Protein AF-A0A173SIG3-F1 (afdb_monomer_lite)

Sequence (232 aa):
MDQATNMETQLAELILQEPALAQSGSNVLRRHIKENPKKASLARHRLWLDSIPHEYPMPYTPYRIGVYIRYFNQTRHENYLEKHIYQYMDDIALCPQWTLVDFYVDRGMTAPHMEYSKEWCRLLEDCFTGKVNLIVTQKVSNVSSDWKEMSFMARMLAAQEHPVGIYFISEDIFTLASYYQPDLRDMGLLPEGWQTLPVDELDEPMLSTLPKPAMQEQAEQLSLVEETDAME

pLDDT: mean 73.32, std 18.88, range [37.19, 96.81]

Organism: NCBI:txid853

Secondary structure (DSSP, 8-state):
----SSSSSSSSS-S------------GGGTT----HHHHHHHHHHHHHHTS------TTS-EEEEEEEEE--SS--TTHHHHHHHHHHHHHHT-TTEEEEEEEEEE-SS---GGG-HHHHHHHHHHHTTS-SEEEES-GGGT-S-HHHHHHHHHHHHTSSS--EEEETTTTEETT-TTTHHHHT-GGGSPTT--PPPPPTTSHHHHTTSPPPHHHHHHHHHHHHHHHHT--

Radius o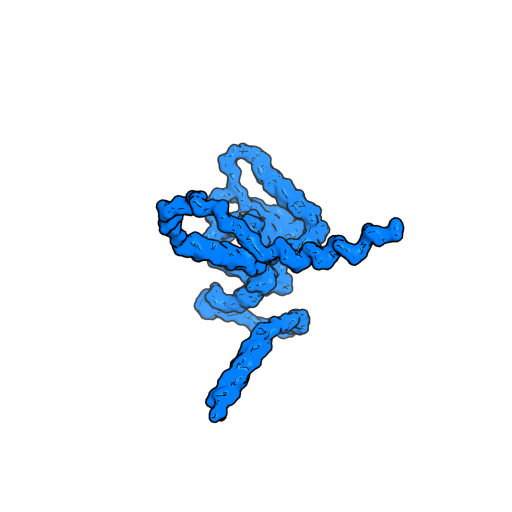f gyration: 29.56 Å; chains: 1; bounding box: 63×86×74 Å

InterPro domains:
  IPR036162 Resolvase-like, N-terminal catalytic domain superfamily [G3DSA:3.40.50.1390] (61-184)

Foldseek 3Di:
DDPDPPPPVVVPPPPDDDDDDDPDDPPPVVPPPVVPVVVVVVVVVVVVVVPDDQDDDDLADAFAEEEEEEDEDPPPDPCPVVVVVVVVVVVNVVRVNYHYPDYQYHYDDDFDDQVVRPSSVVVVVCLLVVNGQEYEYQAPSSRHPDVLSVLVVLLVQCPDPRRHWYAHNNVSDISNPPVNVVVSPDCVSPPPPDDDDPDPPVCPVVVVPDPDPPVVVVVVVVVVVVVVVVPD

Structure (mmCIF, N/CA/C/O backbone):
data_AF-A0A173SIG3-F1
#
_entry.id   AF-A0A173SIG3-F1
#
loop_
_atom_site.group_PDB
_atom_site.id
_atom_site.type_symbol
_atom_site.label_atom_id
_atom_site.label_alt_id
_atom_site.label_comp_id
_atom_site.label_asym_id
_atom_site.label_entity_id
_atom_site.label_seq_id
_atom_site.pdbx_PDB_ins_code
_atom_site.Cartn_x
_atom_site.Cartn_y
_atom_site.Cartn_z
_atom_site.occupancy
_atom_site.B_iso_or_equiv
_atom_site.auth_seq_id
_atom_site.auth_comp_id
_atom_site.auth_asym_id
_atom_site.auth_atom_id
_atom_site.pdbx_PDB_model_num
ATOM 1 N N . MET A 1 1 ? 0.982 -59.710 54.163 1.00 38.28 1 MET A N 1
ATOM 2 C CA . MET A 1 1 ? -0.316 -59.084 53.873 1.00 38.28 1 MET A CA 1
ATOM 3 C C . MET A 1 1 ? -0.685 -58.271 55.102 1.00 38.28 1 MET A C 1
ATOM 5 O O . MET A 1 1 ? -0.987 -58.875 56.115 1.00 38.28 1 MET A O 1
ATOM 9 N N . ASP A 1 2 ? -0.516 -56.962 55.196 1.00 42.72 2 ASP A N 1
ATOM 10 C CA . ASP A 1 2 ? -0.097 -55.953 54.236 1.00 42.72 2 ASP A CA 1
ATOM 11 C C . ASP A 1 2 ? 0.621 -54.853 55.022 1.00 42.72 2 ASP A C 1
ATOM 13 O O . ASP A 1 2 ? 0.071 -54.259 55.948 1.00 42.72 2 ASP A O 1
ATOM 17 N N . GLN A 1 3 ? 1.885 -54.625 54.666 1.00 48.62 3 GLN A N 1
ATOM 18 C CA . GLN A 1 3 ? 2.595 -53.381 54.927 1.00 48.62 3 GLN A CA 1
ATOM 19 C C . GLN A 1 3 ? 2.187 -52.431 53.800 1.00 48.62 3 GLN A C 1
ATOM 21 O O . GLN A 1 3 ? 2.762 -52.505 52.719 1.00 48.62 3 GLN A O 1
ATOM 26 N N . ALA A 1 4 ? 1.161 -51.605 53.998 1.00 52.34 4 ALA A N 1
ATOM 27 C CA . ALA A 1 4 ? 0.771 -50.636 52.967 1.00 52.34 4 ALA A CA 1
ATOM 28 C C . ALA A 1 4 ? 0.046 -49.387 53.492 1.00 52.34 4 ALA A C 1
ATOM 30 O O . ALA A 1 4 ? -0.545 -48.662 52.705 1.00 52.34 4 ALA A O 1
ATOM 31 N N . THR A 1 5 ? 0.066 -49.106 54.798 1.00 52.88 5 THR A N 1
ATOM 32 C CA . THR A 1 5 ? -0.715 -47.980 55.354 1.00 52.88 5 THR A CA 1
ATOM 33 C C . THR A 1 5 ? 0.041 -47.124 56.363 1.00 52.88 5 THR A C 1
ATOM 35 O O . THR A 1 5 ? -0.567 -46.454 57.188 1.00 52.88 5 THR A O 1
ATOM 38 N N . ASN A 1 6 ? 1.375 -47.095 56.294 1.00 51.28 6 ASN A N 1
ATOM 39 C CA . ASN A 1 6 ? 2.164 -46.181 57.129 1.00 51.28 6 ASN A CA 1
ATOM 40 C C . ASN A 1 6 ? 3.360 -45.555 56.387 1.00 51.28 6 ASN A C 1
ATOM 42 O O . ASN A 1 6 ? 4.415 -45.331 56.970 1.00 51.28 6 ASN A O 1
ATOM 46 N N . MET A 1 7 ? 3.191 -45.314 55.081 1.00 45.31 7 MET A N 1
ATOM 47 C CA . MET A 1 7 ? 4.203 -44.746 54.172 1.00 45.31 7 MET A CA 1
ATOM 48 C C . MET A 1 7 ? 3.746 -43.440 53.492 1.00 45.31 7 MET A C 1
ATOM 50 O O . MET A 1 7 ? 4.441 -42.947 52.613 1.00 45.31 7 MET A O 1
ATOM 54 N N . GLU A 1 8 ? 2.608 -42.859 53.890 1.00 48.16 8 GLU A N 1
ATOM 55 C CA . GLU A 1 8 ? 2.111 -41.591 53.311 1.00 48.16 8 GLU A CA 1
ATOM 56 C C . GLU A 1 8 ? 1.953 -40.454 54.331 1.00 48.16 8 GLU A C 1
ATOM 58 O O . GLU A 1 8 ? 1.836 -39.298 53.942 1.00 48.16 8 GLU A O 1
ATOM 63 N N . THR A 1 9 ? 2.080 -40.727 55.633 1.00 47.38 9 THR A N 1
ATOM 64 C CA . THR A 1 9 ? 1.979 -39.690 56.682 1.00 47.38 9 THR A CA 1
ATOM 65 C C . THR A 1 9 ? 3.336 -39.230 57.228 1.00 47.38 9 THR A C 1
ATOM 67 O O . THR A 1 9 ? 3.385 -38.405 58.130 1.00 47.38 9 THR A O 1
ATOM 70 N N . GLN A 1 10 ? 4.452 -39.723 56.679 1.00 43.31 10 GLN A N 1
ATOM 71 C CA . GLN A 1 10 ? 5.813 -39.268 57.028 1.00 43.31 10 GLN A CA 1
ATOM 72 C C . GLN A 1 10 ? 6.474 -38.418 55.928 1.00 43.31 10 GLN A C 1
ATOM 74 O O . GLN A 1 10 ? 7.597 -37.952 56.094 1.00 43.31 10 GLN A O 1
ATOM 79 N N . LEU A 1 11 ? 5.767 -38.168 54.821 1.00 45.00 11 LEU A N 1
ATOM 80 C CA . LEU A 1 11 ? 6.242 -37.358 53.690 1.00 45.00 11 LEU A CA 1
ATOM 81 C C . LEU A 1 11 ? 5.763 -35.894 53.732 1.00 45.00 11 LEU A C 1
ATOM 83 O O . LEU A 1 11 ? 6.093 -35.121 52.838 1.00 45.00 11 LEU A O 1
ATOM 87 N N . ALA A 1 12 ? 5.031 -35.497 54.778 1.00 47.62 12 ALA A N 1
ATOM 88 C CA . ALA A 1 12 ? 4.467 -34.152 54.915 1.00 47.62 12 ALA A CA 1
ATOM 89 C C . ALA A 1 12 ? 5.173 -33.248 55.950 1.00 47.62 12 ALA A C 1
ATOM 91 O O . ALA A 1 12 ? 4.788 -32.092 56.085 1.00 47.62 12 ALA A O 1
ATOM 92 N N . GLU A 1 13 ? 6.219 -33.712 56.649 1.00 45.53 13 GLU A N 1
ATOM 93 C CA . GLU A 1 13 ? 6.819 -32.953 57.771 1.00 45.53 13 GLU A CA 1
ATOM 94 C C . GLU A 1 13 ? 8.346 -32.735 57.699 1.00 45.53 13 GLU A C 1
ATOM 96 O O . GLU A 1 13 ? 8.963 -32.342 58.684 1.00 45.53 13 GLU A O 1
ATOM 101 N N . LEU A 1 14 ? 8.985 -32.920 56.535 1.00 42.78 14 LEU A N 1
ATOM 102 C CA . LEU A 1 14 ? 10.458 -32.864 56.406 1.00 42.78 14 LEU A CA 1
ATOM 103 C C . LEU A 1 14 ? 11.016 -31.900 55.335 1.00 42.78 14 LEU A C 1
ATOM 105 O O . LEU A 1 14 ? 12.122 -32.107 54.845 1.00 42.78 14 LEU A O 1
ATOM 109 N N . ILE A 1 15 ? 10.313 -30.811 54.990 1.00 41.38 15 ILE A N 1
ATOM 110 C CA . ILE A 1 15 ? 10.845 -29.766 54.071 1.00 41.38 15 ILE A CA 1
ATOM 111 C C . ILE A 1 15 ? 11.023 -28.396 54.759 1.00 41.38 15 ILE A C 1
ATOM 113 O O . ILE A 1 15 ? 11.070 -27.348 54.126 1.00 41.38 15 ILE A O 1
ATOM 117 N N . LEU A 1 16 ? 11.217 -28.370 56.077 1.00 48.53 16 LEU A N 1
ATOM 118 C CA . LEU A 1 16 ? 11.664 -27.160 56.775 1.00 48.53 16 LEU A CA 1
ATOM 119 C C . LEU A 1 16 ? 12.876 -27.455 57.656 1.00 48.53 16 LEU A C 1
ATOM 121 O O . LEU A 1 16 ? 12.727 -27.656 58.854 1.00 48.53 16 LEU A O 1
ATOM 125 N N . GLN A 1 17 ? 14.072 -27.450 57.055 1.00 38.72 17 GLN A N 1
ATOM 126 C CA . GLN A 1 17 ? 15.309 -26.984 57.699 1.00 38.72 17 GLN A CA 1
ATOM 127 C C . GLN A 1 17 ? 16.467 -26.869 56.690 1.00 38.72 17 GLN A C 1
ATOM 129 O O . GLN A 1 17 ? 16.823 -27.824 56.005 1.00 38.72 17 GLN A O 1
ATOM 134 N N . GLU A 1 18 ? 17.032 -25.662 56.601 1.00 39.12 18 GLU A N 1
ATOM 135 C CA . GLU A 1 18 ? 18.225 -25.306 55.822 1.00 39.12 18 GLU A CA 1
ATOM 136 C C . GLU A 1 18 ? 19.456 -26.153 56.189 1.00 39.12 18 GLU A C 1
ATOM 138 O O . GLU A 1 18 ? 19.693 -26.402 57.374 1.00 39.12 18 GLU A O 1
ATOM 143 N N . PRO A 1 19 ? 20.366 -26.422 55.234 1.00 37.97 19 PRO A N 1
ATOM 144 C CA . PRO A 1 19 ? 21.775 -26.558 55.536 1.00 37.97 19 PRO A CA 1
ATOM 145 C C . PRO A 1 19 ? 22.496 -25.245 55.208 1.00 37.97 19 PRO A C 1
ATOM 147 O O . PRO A 1 19 ? 22.748 -24.896 54.053 1.00 37.97 19 PRO A O 1
ATOM 150 N N . ALA A 1 20 ? 22.871 -24.522 56.260 1.00 45.56 20 ALA A N 1
ATOM 151 C CA . ALA A 1 20 ? 23.892 -23.494 56.195 1.00 45.56 20 ALA A CA 1
ATOM 152 C C . ALA A 1 20 ? 25.242 -24.143 55.855 1.00 45.56 20 ALA A C 1
ATOM 154 O O . ALA A 1 20 ? 25.813 -24.814 56.707 1.00 45.56 20 ALA A O 1
ATOM 155 N N . LEU A 1 21 ? 25.747 -23.944 54.631 1.00 39.59 21 LEU A N 1
ATOM 156 C CA . LEU A 1 21 ? 27.177 -23.992 54.279 1.00 39.59 21 LEU A CA 1
ATOM 157 C C . LEU A 1 21 ? 27.380 -23.666 52.791 1.00 39.59 21 LEU A C 1
ATOM 159 O O . LEU A 1 21 ? 27.362 -24.552 51.946 1.00 39.59 21 LEU A O 1
ATOM 163 N N . ALA A 1 22 ? 27.591 -22.381 52.490 1.00 37.19 22 ALA A N 1
ATOM 164 C CA . ALA A 1 22 ? 28.628 -21.897 51.567 1.00 37.19 22 ALA A CA 1
ATOM 165 C C . ALA A 1 22 ? 28.460 -20.387 51.331 1.00 37.19 22 ALA A C 1
ATOM 167 O O . ALA A 1 22 ? 27.966 -19.934 50.300 1.00 37.19 22 ALA A O 1
ATOM 168 N N . GLN A 1 23 ? 28.948 -19.576 52.273 1.00 51.03 23 GLN A N 1
ATOM 169 C CA . GLN A 1 23 ? 29.489 -18.279 51.882 1.00 51.03 23 GLN A CA 1
ATOM 170 C C . GLN A 1 23 ? 30.758 -18.544 51.070 1.00 51.03 23 GLN A C 1
ATOM 172 O O . GLN A 1 23 ? 31.811 -18.809 51.639 1.00 51.03 23 GLN A O 1
ATOM 177 N N . SER A 1 24 ? 30.671 -18.487 49.744 1.00 43.94 24 SER A N 1
ATOM 178 C CA . SER A 1 24 ? 31.837 -18.186 48.916 1.00 43.94 24 SER A CA 1
ATOM 179 C C . SER A 1 24 ? 31.398 -17.731 47.529 1.00 43.94 24 SER A C 1
ATOM 181 O O . SER A 1 24 ? 30.852 -18.506 46.751 1.00 43.94 24 SER A O 1
ATOM 183 N N . GLY A 1 25 ? 31.647 -16.456 47.218 1.00 45.94 25 GLY A N 1
ATOM 184 C CA . GLY A 1 25 ? 31.785 -16.029 45.826 1.00 45.94 25 GLY A CA 1
ATOM 185 C C . GLY A 1 25 ? 30.787 -15.015 45.269 1.00 45.94 25 GLY A C 1
ATOM 186 O O . GLY A 1 25 ? 30.816 -14.783 44.061 1.00 45.94 25 GLY A O 1
ATOM 187 N N . SER A 1 26 ? 29.963 -14.329 46.076 1.00 50.41 26 SER A N 1
ATOM 188 C CA . SER A 1 26 ? 29.374 -13.073 45.583 1.00 50.41 26 SER A CA 1
ATOM 189 C C . SER A 1 26 ? 30.508 -12.044 45.497 1.00 50.41 26 SER A C 1
ATOM 191 O O . SER A 1 26 ? 30.894 -11.431 46.493 1.00 50.41 26 SER A O 1
ATOM 193 N N . ASN A 1 27 ? 31.111 -11.920 44.315 1.00 45.56 27 ASN A N 1
ATOM 194 C CA . ASN A 1 27 ? 32.141 -10.930 44.028 1.00 45.56 27 ASN A CA 1
ATOM 195 C C . ASN A 1 27 ? 31.595 -9.533 44.360 1.00 45.56 27 ASN A C 1
ATOM 197 O O . ASN A 1 27 ? 30.753 -8.994 43.640 1.00 45.56 27 ASN A O 1
ATOM 201 N N . VAL A 1 28 ? 32.073 -8.937 45.452 1.00 54.75 28 VAL A N 1
ATOM 202 C CA . VAL A 1 28 ? 31.607 -7.633 45.961 1.00 54.75 28 VAL A CA 1
ATOM 203 C C . VAL A 1 28 ? 31.887 -6.499 44.957 1.00 54.75 28 VAL A C 1
ATOM 205 O O . VAL A 1 28 ? 31.206 -5.477 44.955 1.00 54.75 28 VAL A O 1
ATOM 208 N N . LEU A 1 29 ? 32.819 -6.726 44.022 1.00 48.03 29 LEU A N 1
ATOM 209 C CA . LEU A 1 29 ? 33.161 -5.832 42.911 1.00 48.03 29 LEU A CA 1
ATOM 210 C C . LEU A 1 29 ? 32.131 -5.816 41.765 1.00 48.03 29 LEU A C 1
ATOM 212 O O . LEU A 1 29 ? 32.218 -4.963 40.886 1.00 48.03 29 LEU A O 1
ATOM 216 N N . ARG A 1 30 ? 31.125 -6.705 41.756 1.00 49.09 30 ARG A N 1
ATOM 217 C CA . ARG A 1 30 ? 30.062 -6.712 40.728 1.00 49.09 30 ARG A CA 1
ATOM 218 C C . ARG A 1 30 ? 28.932 -5.704 40.987 1.00 49.09 30 ARG A C 1
ATOM 220 O O . ARG A 1 30 ? 27.981 -5.650 40.214 1.00 49.09 30 ARG A O 1
ATOM 227 N N . ARG A 1 31 ? 29.020 -4.889 42.045 1.00 54.62 31 ARG A N 1
ATOM 228 C CA . ARG A 1 31 ? 27.955 -3.960 42.481 1.00 54.62 31 ARG A CA 1
ATOM 229 C C . ARG A 1 31 ? 27.963 -2.580 41.816 1.00 54.62 31 ARG A C 1
ATOM 231 O O . ARG A 1 31 ? 27.434 -1.634 42.378 1.00 54.62 31 ARG A O 1
ATOM 238 N N . HIS A 1 32 ? 28.519 -2.460 40.616 1.00 51.28 32 HIS A N 1
ATOM 239 C CA . HIS A 1 32 ? 28.326 -1.273 39.780 1.00 51.28 32 HIS A CA 1
ATOM 240 C C . HIS A 1 32 ? 28.035 -1.679 38.332 1.00 51.28 32 HIS A C 1
ATOM 242 O O . HIS A 1 32 ? 28.628 -1.159 37.389 1.00 51.28 32 HIS A O 1
ATOM 248 N N . ILE A 1 33 ? 27.077 -2.589 38.124 1.00 56.50 33 ILE A N 1
ATOM 249 C CA . ILE A 1 33 ? 26.289 -2.490 36.893 1.00 56.50 33 ILE A CA 1
ATOM 250 C C . ILE A 1 33 ? 25.490 -1.211 37.091 1.00 56.50 33 ILE A C 1
ATOM 252 O O . ILE A 1 33 ? 24.509 -1.195 37.825 1.00 56.50 33 ILE A O 1
ATOM 256 N N . LYS A 1 34 ? 25.985 -0.110 36.523 1.00 55.03 34 LYS A N 1
ATOM 257 C CA . LYS A 1 34 ? 25.224 1.127 36.384 1.00 55.03 34 LYS A CA 1
ATOM 258 C C . LYS A 1 34 ? 24.021 0.729 35.532 1.00 55.03 34 LYS A C 1
ATOM 260 O O . LYS A 1 34 ? 24.137 0.684 34.308 1.00 55.03 34 LYS A O 1
ATOM 265 N N . GLU A 1 35 ? 22.936 0.279 36.166 1.00 59.16 35 GLU A N 1
ATOM 266 C CA . GLU A 1 35 ? 21.699 -0.043 35.472 1.00 59.16 35 GLU A CA 1
ATOM 267 C C . GLU A 1 35 ? 21.354 1.205 34.692 1.00 59.16 35 GLU A C 1
ATOM 269 O O . GLU A 1 35 ? 21.100 2.266 35.257 1.00 59.16 35 GLU A O 1
ATOM 274 N N . ASN A 1 36 ? 21.508 1.117 33.375 1.00 67.62 36 ASN A N 1
ATOM 275 C CA . ASN A 1 36 ? 21.274 2.262 32.532 1.00 67.62 36 ASN A CA 1
ATOM 276 C C . ASN A 1 36 ? 19.775 2.545 32.678 1.00 67.62 36 ASN A C 1
ATOM 278 O O . ASN A 1 36 ? 18.989 1.690 32.264 1.00 67.62 36 ASN A O 1
ATOM 282 N N . PRO A 1 37 ? 19.342 3.680 33.259 1.00 68.19 37 PRO A N 1
ATOM 283 C CA . PRO A 1 37 ? 17.917 3.958 33.449 1.00 68.19 37 PRO A CA 1
ATOM 284 C C . PRO A 1 37 ? 17.177 3.957 32.102 1.00 68.19 37 PRO A C 1
ATOM 286 O O . PRO A 1 37 ? 15.989 3.645 32.023 1.00 68.19 37 PRO A O 1
ATOM 289 N N . LYS A 1 38 ? 17.918 4.189 31.007 1.00 73.12 38 LYS A N 1
ATOM 290 C CA . LYS A 1 38 ? 17.433 4.024 29.638 1.00 73.12 38 LYS A CA 1
ATOM 291 C C . LYS A 1 38 ? 17.048 2.582 29.305 1.00 73.12 38 LYS A C 1
ATOM 293 O O . LYS A 1 38 ? 16.117 2.401 28.546 1.00 73.12 38 LYS A O 1
ATOM 298 N N . LYS A 1 39 ? 17.690 1.552 29.864 1.00 81.56 39 LYS A N 1
ATOM 299 C CA . LYS A 1 39 ? 17.356 0.139 29.603 1.00 81.56 39 LYS A CA 1
ATOM 300 C C . LYS A 1 39 ? 15.979 -0.230 30.158 1.00 81.56 39 LYS A C 1
ATOM 302 O O . LYS A 1 39 ? 15.223 -0.900 29.466 1.00 81.56 39 LYS A O 1
ATOM 307 N N . ALA A 1 40 ? 15.641 0.244 31.358 1.00 81.00 40 ALA A N 1
ATOM 308 C CA . ALA A 1 40 ? 14.307 0.062 31.930 1.00 81.00 40 ALA A CA 1
ATOM 309 C C . ALA A 1 40 ? 13.245 0.838 31.132 1.00 81.00 40 ALA A C 1
ATOM 311 O O . ALA A 1 40 ? 12.189 0.292 30.828 1.00 81.00 40 ALA A O 1
ATOM 312 N N . SER A 1 41 ? 13.555 2.076 30.726 1.00 80.50 41 SER A N 1
ATOM 313 C CA . SER A 1 41 ? 12.683 2.872 29.850 1.00 80.50 41 SER A CA 1
ATOM 314 C C . SER A 1 41 ? 12.463 2.204 28.484 1.00 80.50 41 SER A C 1
ATOM 316 O O . SER A 1 41 ? 11.329 2.055 28.046 1.00 80.50 41 SER A O 1
ATOM 318 N N . LEU A 1 42 ? 13.523 1.692 27.853 1.00 83.00 42 LEU A N 1
ATOM 319 C CA . LEU A 1 42 ? 13.451 0.957 26.587 1.00 83.00 42 LEU A CA 1
ATOM 320 C C . LEU A 1 42 ? 12.673 -0.358 26.722 1.00 83.00 42 LEU A C 1
ATOM 322 O O . LEU A 1 42 ? 11.941 -0.714 25.808 1.00 83.00 42 LEU A O 1
ATOM 326 N N . ALA A 1 43 ? 12.810 -1.076 27.840 1.00 84.00 43 ALA A N 1
ATOM 327 C CA . ALA A 1 43 ? 12.031 -2.286 28.098 1.00 84.00 43 ALA A CA 1
ATOM 328 C C . ALA A 1 43 ? 10.535 -1.969 28.244 1.00 84.00 43 ALA A C 1
ATOM 330 O O . ALA A 1 43 ? 9.714 -2.642 27.633 1.00 84.00 43 ALA A O 1
ATOM 331 N N . ARG A 1 44 ? 10.187 -0.904 28.981 1.00 82.94 44 ARG A N 1
ATOM 332 C CA . ARG A 1 44 ? 8.803 -0.409 29.074 1.00 82.94 44 ARG A CA 1
ATOM 333 C C . ARG A 1 44 ? 8.264 0.038 27.718 1.00 82.94 44 ARG A C 1
ATOM 335 O O . ARG A 1 44 ? 7.136 -0.291 27.389 1.00 82.94 44 ARG A O 1
ATOM 342 N N . HIS A 1 45 ? 9.073 0.742 26.927 1.00 79.00 45 HIS A N 1
ATOM 343 C CA . HIS A 1 45 ? 8.680 1.193 25.595 1.00 79.00 45 HIS A CA 1
ATOM 344 C C . HIS A 1 45 ? 8.436 0.022 24.637 1.00 79.00 45 HIS A C 1
ATOM 346 O O . HIS A 1 45 ? 7.462 0.048 23.901 1.00 79.00 45 HIS A O 1
ATOM 352 N N . ARG A 1 46 ? 9.263 -1.031 24.685 1.00 78.88 46 ARG A N 1
ATOM 353 C CA . ARG A 1 46 ? 9.031 -2.262 23.910 1.00 78.88 46 ARG A CA 1
ATOM 354 C C . ARG A 1 46 ? 7.739 -2.961 24.314 1.00 78.88 46 ARG A C 1
ATOM 356 O O . ARG A 1 46 ? 6.931 -3.236 23.448 1.00 78.88 46 ARG A O 1
ATOM 363 N N . LEU A 1 47 ? 7.513 -3.152 25.615 1.00 85.00 47 LEU A N 1
ATOM 364 C CA . LEU A 1 47 ? 6.266 -3.743 26.116 1.00 85.00 47 LEU A CA 1
ATOM 365 C C . LEU A 1 47 ? 5.033 -2.927 25.709 1.00 85.00 47 LEU A C 1
ATOM 367 O O . LEU A 1 47 ? 3.984 -3.494 25.436 1.00 85.00 47 LEU A O 1
ATOM 371 N N . TRP A 1 48 ? 5.161 -1.599 25.665 1.00 83.31 48 TRP A N 1
ATOM 372 C CA . TRP A 1 48 ? 4.105 -0.729 25.163 1.00 83.31 48 TRP A CA 1
ATOM 373 C C . TRP A 1 48 ? 3.877 -0.910 23.656 1.00 83.31 48 TRP A C 1
ATOM 375 O O . TRP A 1 48 ? 2.727 -1.062 23.260 1.00 83.31 48 TRP A O 1
ATOM 385 N N . LEU A 1 49 ? 4.933 -0.970 22.833 1.00 75.12 49 LEU A N 1
ATOM 386 C CA . LEU A 1 49 ? 4.813 -1.271 21.398 1.00 75.12 49 LEU A CA 1
ATOM 387 C C . LEU A 1 49 ? 4.142 -2.634 21.163 1.00 75.12 49 LEU A C 1
ATOM 389 O O . LEU A 1 49 ? 3.233 -2.726 20.348 1.00 75.12 49 LEU A O 1
ATOM 393 N N . ASP A 1 50 ? 4.524 -3.655 21.935 1.00 76.31 50 ASP A N 1
ATOM 394 C CA . ASP A 1 50 ? 3.938 -5.000 21.860 1.00 76.31 50 ASP A CA 1
ATOM 395 C C . ASP A 1 50 ? 2.459 -5.026 22.298 1.00 76.31 50 ASP A C 1
ATOM 397 O O . ASP A 1 50 ? 1.714 -5.926 21.919 1.00 76.31 50 ASP A O 1
ATOM 401 N N . SER A 1 51 ? 2.024 -4.054 23.109 1.00 78.94 51 SER A N 1
ATOM 402 C CA . SER A 1 51 ? 0.629 -3.935 23.555 1.00 78.94 51 SER A CA 1
ATOM 403 C C . SER A 1 51 ? -0.289 -3.245 22.544 1.00 78.94 51 SER A C 1
ATOM 405 O O . SER A 1 51 ? -1.507 -3.265 22.727 1.00 78.94 51 SER A O 1
ATOM 407 N N . ILE A 1 52 ? 0.270 -2.629 21.496 1.00 73.88 52 ILE A N 1
ATOM 408 C CA . ILE A 1 52 ? -0.521 -1.991 20.443 1.00 73.88 52 ILE A CA 1
ATOM 409 C C . ILE A 1 52 ? -1.267 -3.097 19.679 1.00 73.88 52 ILE A C 1
ATOM 411 O O . ILE A 1 52 ? -0.644 -4.084 19.280 1.00 73.88 52 ILE A O 1
ATOM 415 N N . PRO A 1 53 ? -2.590 -2.983 19.471 1.00 69.94 53 PRO A N 1
ATOM 416 C CA . PRO A 1 53 ? -3.316 -3.913 18.617 1.00 69.94 53 PRO A CA 1
ATOM 417 C C . PRO A 1 53 ? -2.752 -3.856 17.195 1.00 69.94 53 PRO A C 1
ATOM 419 O O . PRO A 1 53 ? -2.646 -2.778 16.620 1.00 69.94 53 PRO A O 1
ATOM 422 N N . HIS A 1 54 ? -2.388 -5.008 16.639 1.00 72.06 54 HIS A N 1
ATOM 423 C CA . HIS A 1 54 ? -1.989 -5.129 15.240 1.00 72.06 54 HIS A CA 1
ATOM 424 C C . HIS A 1 54 ? -3.125 -5.833 14.509 1.00 72.06 54 HIS A C 1
ATOM 426 O O . HIS A 1 54 ? -3.382 -7.018 14.731 1.00 72.06 54 HIS A O 1
ATOM 432 N N . GLU A 1 55 ? -3.844 -5.085 13.682 1.00 81.75 55 GLU A N 1
ATOM 433 C CA . GLU A 1 55 ? -4.830 -5.656 12.775 1.00 81.75 55 GLU A CA 1
ATOM 434 C C . GLU A 1 55 ? -4.244 -5.713 11.372 1.00 81.75 55 GLU A C 1
ATOM 436 O O . GLU A 1 55 ? -3.595 -4.779 10.907 1.00 81.75 55 GLU A O 1
ATOM 441 N N . TYR A 1 56 ? -4.520 -6.813 10.688 1.00 88.00 56 TYR A N 1
ATOM 442 C CA . TYR A 1 56 ? -4.125 -7.047 9.309 1.00 88.00 56 TYR A CA 1
ATOM 443 C C . TYR A 1 56 ? -5.364 -7.442 8.498 1.00 88.00 56 TYR A C 1
ATOM 445 O O . TYR A 1 56 ? -6.354 -7.920 9.069 1.00 88.00 56 TYR A O 1
ATOM 453 N N . PRO A 1 57 ? -5.351 -7.249 7.167 1.00 88.19 57 PRO A N 1
ATOM 454 C CA . PRO A 1 57 ? -6.445 -7.707 6.322 1.00 88.19 57 PRO A CA 1
ATOM 455 C C . PRO A 1 57 ? -6.613 -9.224 6.475 1.00 88.19 57 PRO A C 1
ATOM 457 O O . PRO A 1 57 ? -5.701 -10.004 6.205 1.00 88.19 57 PRO A O 1
ATOM 460 N N . MET A 1 58 ? -7.790 -9.651 6.933 1.00 87.06 58 MET A N 1
ATOM 461 C CA . MET A 1 58 ? -8.045 -11.061 7.225 1.00 87.06 58 MET A CA 1
ATOM 462 C C . MET A 1 58 ? -8.118 -11.890 5.925 1.00 87.06 58 MET A C 1
ATOM 464 O O . MET A 1 58 ? -8.853 -11.515 5.005 1.00 87.06 58 MET A O 1
ATOM 468 N N . PRO A 1 59 ? -7.452 -13.061 5.844 1.00 87.38 59 PRO A N 1
ATOM 469 C CA . PRO A 1 59 ? -7.485 -13.926 4.654 1.00 87.38 59 PRO A CA 1
ATOM 470 C C . PRO A 1 59 ? -8.881 -14.445 4.277 1.00 87.38 59 PRO A C 1
ATOM 472 O O . PRO A 1 59 ? -9.137 -14.801 3.127 1.00 87.38 59 PRO A O 1
ATOM 475 N N . TYR A 1 60 ? -9.781 -14.511 5.262 1.00 86.00 60 TYR A N 1
ATOM 476 C CA . TYR A 1 60 ? -11.153 -15.006 5.122 1.00 86.00 60 TYR A CA 1
ATOM 477 C C . TYR A 1 60 ? -12.177 -13.902 4.843 1.00 86.00 60 TYR A C 1
ATOM 479 O O . TYR A 1 60 ? -13.369 -14.187 4.829 1.00 86.00 60 TYR A O 1
ATOM 487 N N . THR A 1 61 ? -11.735 -12.655 4.682 1.00 88.19 61 THR A N 1
ATOM 488 C CA . THR A 1 61 ? -12.594 -11.553 4.246 1.00 88.19 61 THR A CA 1
ATOM 489 C C . THR A 1 61 ? -12.398 -11.367 2.740 1.00 88.19 61 THR A C 1
ATOM 491 O O . THR A 1 61 ? -11.253 -11.354 2.276 1.00 88.19 61 THR A O 1
ATOM 494 N N . PRO A 1 62 ? -13.477 -11.224 1.951 1.00 92.44 62 PRO A N 1
ATOM 495 C CA . PRO A 1 62 ? -13.354 -11.064 0.511 1.00 92.44 62 PRO A CA 1
ATOM 496 C C . PRO A 1 62 ? -12.817 -9.671 0.162 1.00 92.44 62 PRO A C 1
ATOM 498 O O . PRO A 1 62 ? -13.502 -8.659 0.326 1.00 92.44 62 PRO A O 1
ATOM 501 N N . TYR A 1 63 ? -11.598 -9.626 -0.375 1.00 94.81 63 TYR A N 1
ATOM 502 C CA . TYR A 1 63 ? -10.961 -8.400 -0.857 1.00 94.81 63 TYR A CA 1
ATOM 503 C C . TYR A 1 63 ? -10.688 -8.471 -2.361 1.00 94.81 63 TYR A C 1
ATOM 505 O O . TYR A 1 63 ? -10.272 -9.501 -2.885 1.00 94.81 63 TYR A O 1
ATOM 513 N N . ARG A 1 64 ? -10.905 -7.355 -3.055 1.00 96.12 64 ARG A N 1
ATOM 514 C CA . ARG A 1 64 ? -10.462 -7.086 -4.424 1.00 96.12 64 ARG A CA 1
ATOM 515 C C . ARG A 1 64 ? -9.188 -6.255 -4.356 1.00 96.12 64 ARG A C 1
ATOM 517 O O . ARG A 1 64 ? -9.221 -5.096 -3.940 1.00 96.12 64 ARG A O 1
ATOM 524 N N . ILE A 1 65 ? -8.073 -6.857 -4.736 1.00 96.00 65 ILE A N 1
ATOM 525 C CA . ILE A 1 65 ? -6.746 -6.360 -4.390 1.00 96.00 65 ILE A CA 1
ATOM 526 C C . ILE A 1 65 ? -6.078 -5.690 -5.576 1.00 96.00 65 ILE A C 1
ATOM 528 O O . ILE A 1 65 ? -5.982 -6.278 -6.652 1.00 96.00 65 ILE A O 1
ATOM 532 N N . GLY A 1 66 ? -5.564 -4.486 -5.351 1.00 96.81 66 GLY A N 1
ATOM 533 C CA . GLY A 1 66 ? -4.585 -3.847 -6.219 1.00 96.81 66 GLY A CA 1
ATOM 534 C C . GLY A 1 66 ? -3.212 -3.893 -5.562 1.00 96.81 66 GLY A C 1
ATOM 535 O O . GLY A 1 66 ? -3.034 -3.371 -4.461 1.00 96.81 66 GLY A O 1
ATOM 536 N N . VAL A 1 67 ? -2.234 -4.516 -6.216 1.00 96.44 67 VAL A N 1
ATOM 537 C CA . VAL A 1 67 ? -0.862 -4.558 -5.692 1.00 96.44 67 VAL A CA 1
ATOM 538 C C . VAL A 1 67 ? -0.060 -3.439 -6.332 1.00 96.44 67 VAL A C 1
ATOM 540 O O . VAL A 1 67 ? 0.122 -3.428 -7.548 1.00 96.44 67 VAL A O 1
ATOM 543 N N . TYR A 1 68 ? 0.449 -2.514 -5.524 1.00 95.06 68 TYR A N 1
ATOM 544 C CA . TYR A 1 68 ? 1.306 -1.437 -6.001 1.00 95.06 68 TYR A CA 1
ATOM 545 C C . TYR A 1 68 ? 2.779 -1.758 -5.756 1.00 95.06 68 TYR A C 1
ATOM 547 O O . TYR A 1 68 ? 3.226 -1.949 -4.622 1.00 95.06 68 TYR A O 1
ATOM 555 N N . ILE A 1 69 ? 3.551 -1.780 -6.840 1.00 92.06 69 ILE A N 1
ATOM 556 C CA . ILE A 1 69 ? 4.981 -2.062 -6.823 1.00 92.06 69 ILE A CA 1
ATOM 557 C C . ILE A 1 69 ? 5.711 -0.860 -7.403 1.00 92.06 69 ILE A C 1
ATOM 559 O O . ILE A 1 69 ? 5.680 -0.611 -8.605 1.00 92.06 69 ILE A O 1
ATOM 563 N N . ARG A 1 70 ? 6.469 -0.159 -6.562 1.00 88.00 70 ARG A N 1
ATOM 564 C CA . ARG A 1 70 ? 7.507 0.746 -7.050 1.00 88.00 70 ARG A CA 1
ATOM 565 C C . ARG A 1 70 ? 8.842 0.039 -6.995 1.00 88.00 70 ARG A C 1
ATOM 567 O O . ARG A 1 70 ? 9.252 -0.425 -5.932 1.00 88.00 70 ARG A O 1
ATOM 574 N N . TYR A 1 71 ? 9.537 -0.028 -8.123 1.00 84.06 71 TYR A N 1
ATOM 575 C CA . TYR A 1 71 ? 10.828 -0.697 -8.164 1.00 84.06 71 TYR A CA 1
ATOM 576 C C . TYR A 1 71 ? 11.914 0.146 -8.813 1.00 84.06 71 TYR A C 1
ATOM 578 O O . TY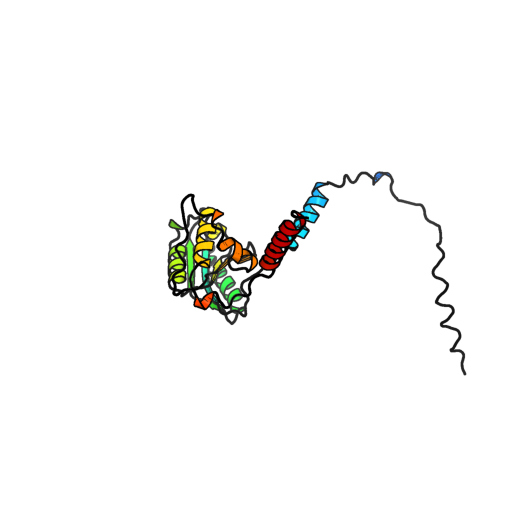R A 1 71 ? 11.701 0.927 -9.745 1.00 84.06 71 TYR A O 1
ATOM 586 N N . PHE A 1 72 ? 13.129 -0.079 -8.322 1.00 79.94 72 PHE A N 1
ATOM 587 C CA . PHE A 1 72 ? 14.335 0.398 -8.956 1.00 79.94 72 PHE A CA 1
ATOM 588 C C . PHE A 1 72 ? 15.361 -0.724 -9.037 1.00 79.94 72 PHE A C 1
ATOM 590 O O . PHE A 1 72 ? 15.823 -1.248 -8.025 1.00 79.94 72 PHE A O 1
ATOM 597 N N . ASN A 1 73 ? 15.727 -1.094 -10.260 1.00 75.31 73 ASN A N 1
ATOM 598 C CA . ASN A 1 73 ? 16.688 -2.159 -10.494 1.00 75.31 73 ASN A CA 1
ATOM 599 C C . ASN A 1 73 ? 18.126 -1.636 -10.317 1.00 75.31 73 ASN A C 1
ATOM 601 O O . ASN A 1 73 ? 18.766 -1.224 -11.283 1.00 75.31 73 ASN A O 1
ATOM 605 N N . GLN A 1 74 ? 18.630 -1.648 -9.078 1.00 66.94 74 GLN A N 1
ATOM 606 C CA . GLN A 1 74 ? 20.016 -1.262 -8.765 1.00 66.94 74 GLN A CA 1
ATOM 607 C C . GLN A 1 74 ? 21.045 -2.258 -9.320 1.00 66.94 74 GLN A C 1
ATOM 609 O O . GLN A 1 74 ? 22.151 -1.872 -9.691 1.00 66.94 74 GLN A O 1
ATOM 614 N N . THR A 1 75 ? 20.690 -3.541 -9.370 1.00 64.81 75 THR A N 1
ATOM 615 C CA . THR A 1 75 ? 21.616 -4.661 -9.597 1.00 64.81 75 THR A CA 1
ATOM 616 C C . THR A 1 75 ? 21.701 -5.114 -11.057 1.00 64.81 75 THR A C 1
ATOM 618 O O . THR A 1 75 ? 22.507 -5.984 -11.374 1.00 64.81 75 THR A O 1
ATOM 621 N N . ARG A 1 76 ? 20.906 -4.517 -11.960 1.00 66.00 76 ARG A N 1
ATOM 622 C CA . ARG A 1 76 ? 20.775 -4.885 -13.387 1.00 66.00 76 ARG A CA 1
ATOM 623 C C . ARG A 1 76 ? 20.400 -6.354 -13.631 1.00 66.00 76 ARG A C 1
ATOM 625 O O . ARG A 1 76 ? 20.593 -6.853 -14.734 1.00 66.00 76 ARG A O 1
ATOM 632 N N . HIS A 1 77 ? 19.847 -7.050 -12.640 1.00 72.38 77 HIS A N 1
ATOM 633 C CA . HIS A 1 77 ? 19.321 -8.398 -12.852 1.00 72.38 77 HIS A CA 1
ATOM 634 C C . HIS A 1 77 ? 18.042 -8.327 -13.689 1.00 72.38 77 HIS A C 1
ATOM 636 O O . HIS A 1 77 ? 17.140 -7.557 -13.356 1.00 72.38 77 HIS A O 1
ATOM 642 N N . GLU A 1 78 ? 17.956 -9.121 -14.755 1.00 66.50 78 GLU A N 1
ATOM 643 C CA . GLU A 1 78 ? 16.835 -9.080 -15.707 1.00 66.50 78 GLU A CA 1
ATOM 644 C C . GLU A 1 78 ? 15.498 -9.440 -15.033 1.00 66.50 78 GLU A C 1
ATOM 646 O O . GLU A 1 78 ? 14.507 -8.739 -15.218 1.00 66.50 78 GLU A O 1
ATOM 651 N N . ASN A 1 79 ? 15.505 -10.412 -14.116 1.00 79.50 79 ASN A N 1
ATOM 652 C CA . ASN A 1 79 ? 14.279 -10.986 -13.540 1.00 79.50 79 ASN A CA 1
ATOM 653 C C . ASN A 1 79 ? 13.869 -10.359 -12.192 1.00 79.50 79 ASN A C 1
ATOM 655 O O . ASN A 1 79 ? 13.125 -10.961 -11.418 1.00 79.50 79 ASN A O 1
ATOM 659 N N . TYR A 1 80 ? 14.383 -9.170 -11.852 1.00 80.69 80 TYR A N 1
ATOM 660 C CA . TYR A 1 80 ? 14.122 -8.555 -10.542 1.00 80.69 80 TYR A CA 1
ATOM 661 C C . TYR A 1 80 ? 12.629 -8.283 -10.311 1.00 80.69 80 TYR A C 1
ATOM 663 O O . TYR A 1 80 ? 12.104 -8.621 -9.255 1.00 80.69 80 TYR A O 1
ATOM 671 N N . LEU A 1 81 ? 11.946 -7.694 -11.298 1.00 83.69 81 LEU A N 1
ATOM 672 C CA . LEU A 1 81 ? 10.518 -7.385 -11.196 1.00 83.69 81 LEU A CA 1
ATOM 673 C C . LEU A 1 81 ? 9.669 -8.661 -11.149 1.00 83.69 81 LEU A C 1
ATOM 675 O O . LEU A 1 81 ? 8.783 -8.768 -10.310 1.00 83.69 81 LEU A O 1
ATOM 679 N N . GLU A 1 82 ? 9.972 -9.631 -12.011 1.00 87.38 82 GLU A N 1
ATOM 680 C CA . GLU A 1 82 ? 9.258 -10.911 -12.060 1.00 87.38 82 GLU A CA 1
ATOM 681 C C . GLU A 1 82 ? 9.304 -11.617 -10.709 1.00 87.38 82 GLU A C 1
ATOM 683 O O . GLU A 1 82 ? 8.281 -12.086 -10.227 1.00 87.38 82 GLU A O 1
ATOM 688 N N . LYS A 1 83 ? 10.465 -11.617 -10.044 1.00 87.31 83 LYS A N 1
ATOM 689 C CA . LYS A 1 83 ? 10.604 -12.203 -8.709 1.00 87.31 83 LYS A CA 1
ATOM 690 C C . LYS A 1 83 ? 9.680 -11.548 -7.676 1.00 87.31 83 LYS A C 1
ATOM 692 O O . LYS A 1 83 ? 9.119 -12.258 -6.850 1.00 87.31 83 LYS A O 1
ATOM 697 N N . HIS A 1 84 ? 9.527 -10.222 -7.710 1.00 86.69 84 HIS A N 1
ATOM 698 C CA . HIS A 1 84 ? 8.592 -9.520 -6.820 1.00 86.69 84 HIS A CA 1
ATOM 699 C C . HIS A 1 84 ? 7.147 -9.894 -7.124 1.00 86.69 84 HIS A C 1
ATOM 701 O O . HIS A 1 84 ? 6.395 -10.181 -6.202 1.00 86.69 84 HIS A O 1
ATOM 707 N N . ILE A 1 85 ? 6.774 -9.949 -8.404 1.00 90.12 85 ILE A N 1
ATOM 708 C CA . ILE A 1 85 ? 5.429 -10.365 -8.817 1.00 90.12 85 ILE A CA 1
ATOM 709 C C . ILE A 1 85 ? 5.141 -11.787 -8.325 1.00 90.12 85 ILE A C 1
ATOM 711 O O . ILE A 1 85 ? 4.116 -11.997 -7.688 1.00 90.12 85 ILE A O 1
ATOM 715 N N . TYR A 1 86 ? 6.058 -12.736 -8.540 1.00 91.75 86 TYR A N 1
ATOM 716 C CA . TYR A 1 86 ? 5.896 -14.111 -8.061 1.00 91.75 86 TYR A CA 1
ATOM 717 C C . TYR A 1 86 ? 5.737 -14.186 -6.543 1.00 91.75 86 TYR A C 1
ATOM 719 O O . TYR A 1 86 ? 4.837 -14.873 -6.078 1.00 91.75 86 TYR A O 1
ATOM 727 N N . GLN A 1 87 ? 6.537 -13.433 -5.782 1.00 90.56 87 GLN A N 1
ATOM 728 C CA . GLN A 1 87 ? 6.404 -13.385 -4.325 1.00 90.56 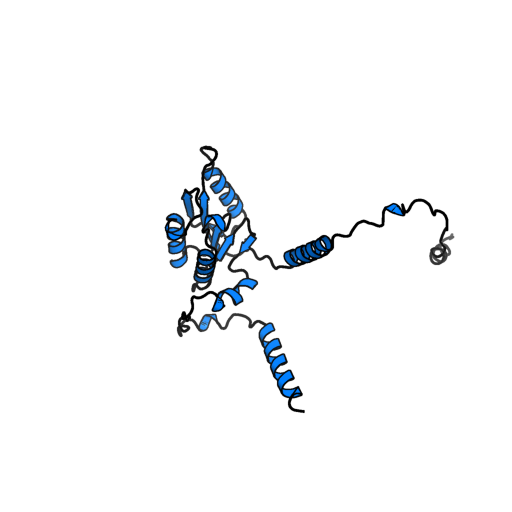87 GLN A CA 1
ATOM 729 C C . GLN A 1 87 ? 4.997 -12.936 -3.903 1.00 90.56 87 GLN A C 1
ATOM 731 O O . GLN A 1 87 ? 4.352 -13.609 -3.108 1.00 90.56 87 GLN A O 1
ATOM 736 N N . TYR A 1 88 ? 4.488 -11.847 -4.488 1.00 91.69 88 TYR A N 1
ATOM 737 C CA . TYR A 1 88 ? 3.128 -11.387 -4.208 1.00 91.69 88 TYR A CA 1
ATOM 738 C C . TYR A 1 88 ? 2.062 -12.398 -4.632 1.00 91.69 88 TYR A C 1
ATOM 740 O O . TYR A 1 88 ? 1.063 -12.553 -3.938 1.00 91.69 88 TYR A O 1
ATOM 748 N N . MET A 1 89 ? 2.245 -13.076 -5.766 1.00 92.06 89 MET A N 1
ATOM 749 C CA . MET A 1 89 ? 1.304 -14.101 -6.219 1.00 92.06 89 MET A CA 1
ATOM 750 C C . MET A 1 89 ? 1.250 -15.285 -5.251 1.00 92.06 89 MET A C 1
ATOM 752 O O . MET A 1 89 ? 0.152 -15.742 -4.940 1.00 92.06 89 MET A O 1
ATOM 756 N N . ASP A 1 90 ? 2.399 -15.741 -4.751 1.00 92.06 90 ASP A N 1
ATOM 757 C CA . ASP A 1 90 ? 2.479 -16.815 -3.760 1.00 92.06 90 ASP A CA 1
ATOM 758 C C . ASP A 1 90 ? 1.789 -16.406 -2.448 1.00 92.06 90 ASP A C 1
ATOM 760 O O . ASP A 1 90 ? 1.003 -17.178 -1.899 1.00 92.06 90 ASP A O 1
ATOM 764 N N . ASP A 1 91 ? 2.005 -15.170 -1.988 1.00 89.62 91 ASP A N 1
ATOM 765 C CA . ASP A 1 91 ? 1.392 -14.648 -0.761 1.00 89.62 91 ASP A CA 1
ATOM 766 C C . ASP A 1 91 ? -0.137 -14.497 -0.902 1.00 89.62 91 ASP A C 1
ATOM 768 O O . ASP A 1 91 ? -0.898 -14.875 -0.008 1.00 89.62 91 ASP A O 1
ATOM 772 N N . ILE A 1 92 ? -0.616 -14.005 -2.050 1.00 90.25 92 ILE A N 1
ATOM 773 C CA . ILE A 1 92 ? -2.053 -13.871 -2.341 1.00 90.25 92 ILE A CA 1
ATOM 774 C C . ILE A 1 92 ? -2.715 -15.245 -2.490 1.00 90.25 92 ILE A C 1
ATOM 776 O O . ILE A 1 92 ? -3.863 -15.413 -2.081 1.00 90.25 92 ILE A O 1
ATOM 780 N N . ALA A 1 93 ? -2.006 -16.249 -3.015 1.00 89.62 93 ALA A N 1
ATOM 781 C CA . ALA A 1 93 ? -2.529 -17.608 -3.151 1.00 89.62 93 ALA A CA 1
ATOM 782 C C . ALA A 1 93 ? -2.865 -18.264 -1.798 1.00 89.62 93 ALA A C 1
ATOM 784 O O . ALA A 1 93 ? -3.701 -19.169 -1.747 1.00 89.62 93 ALA A O 1
ATOM 785 N N . LEU A 1 94 ? -2.269 -17.791 -0.698 1.00 90.06 94 LEU A N 1
ATOM 786 C CA . LEU A 1 94 ? -2.608 -18.225 0.662 1.00 90.06 94 LEU A CA 1
ATOM 787 C C . LEU A 1 94 ? -3.954 -17.663 1.153 1.00 90.06 94 LEU A C 1
ATOM 789 O O . LEU A 1 94 ? -4.491 -18.148 2.150 1.00 90.06 94 LEU A O 1
ATOM 793 N N . CYS A 1 95 ? -4.515 -16.671 0.458 1.00 90.88 95 CYS A N 1
ATOM 794 C CA . CYS A 1 95 ? -5.750 -15.986 0.820 1.00 90.88 95 CYS A CA 1
ATOM 795 C C . CYS A 1 95 ? -6.859 -16.303 -0.204 1.00 90.88 95 CYS A C 1
ATOM 797 O O . CYS A 1 95 ? -7.054 -15.567 -1.169 1.00 90.88 95 CYS A O 1
ATOM 799 N N . PRO A 1 96 ? -7.634 -17.389 -0.022 1.00 87.12 96 PRO A N 1
ATOM 800 C CA . PRO A 1 96 ? -8.524 -17.914 -1.062 1.00 87.12 96 PRO A CA 1
ATOM 801 C C . PRO A 1 96 ? -9.715 -17.006 -1.396 1.00 87.12 96 PRO A C 1
ATOM 803 O O . PRO A 1 96 ? -10.334 -17.175 -2.444 1.00 87.12 96 PRO A O 1
ATOM 806 N N . GLN A 1 97 ? -10.072 -16.069 -0.512 1.00 92.00 97 GLN A N 1
ATOM 807 C CA . GLN A 1 97 ? -11.147 -15.104 -0.764 1.00 92.00 97 GLN A CA 1
ATOM 808 C C . GLN A 1 97 ? -10.657 -13.809 -1.416 1.00 92.00 97 GLN A C 1
ATOM 810 O O . GLN A 1 97 ? -11.460 -12.933 -1.743 1.00 92.00 97 GLN A O 1
ATOM 815 N N . TRP A 1 98 ? -9.347 -13.666 -1.596 1.00 94.44 98 TRP A N 1
ATOM 816 C CA . TRP A 1 98 ? -8.760 -12.488 -2.203 1.00 94.44 98 TRP A CA 1
ATOM 817 C C . TRP A 1 98 ? -8.781 -12.632 -3.723 1.00 94.44 98 TRP A C 1
ATOM 819 O O . TRP A 1 98 ? -8.384 -13.648 -4.286 1.00 94.44 98 TRP A O 1
ATOM 829 N N . THR A 1 99 ? -9.263 -11.598 -4.401 1.00 95.31 99 THR A N 1
ATOM 830 C CA . THR A 1 99 ? -9.309 -11.516 -5.859 1.00 95.31 99 THR A CA 1
ATOM 831 C C . THR A 1 99 ? -8.329 -10.448 -6.308 1.00 95.31 99 THR A C 1
ATOM 833 O O . THR A 1 99 ? -8.560 -9.262 -6.083 1.00 95.31 99 THR A O 1
ATOM 836 N N . LEU A 1 100 ? -7.230 -10.851 -6.940 1.00 95.62 100 LEU A N 1
ATOM 837 C CA . LEU A 1 100 ? -6.293 -9.910 -7.545 1.00 95.62 100 LEU A CA 1
ATOM 838 C C . LEU A 1 100 ? -6.956 -9.220 -8.749 1.00 95.62 100 LEU A C 1
ATOM 840 O O . LEU A 1 100 ? -7.400 -9.892 -9.677 1.00 95.62 100 LEU A O 1
ATOM 844 N N . VAL A 1 101 ? -7.007 -7.888 -8.725 1.00 96.06 101 VAL A N 1
ATOM 845 C CA . VAL A 1 101 ? -7.494 -7.060 -9.835 1.00 96.06 101 VAL A CA 1
ATOM 846 C C . VAL A 1 101 ? -6.370 -6.824 -10.833 1.00 96.06 101 VAL A C 1
ATOM 848 O O . VAL A 1 101 ? -6.512 -7.172 -12.001 1.00 96.06 101 VAL A O 1
ATOM 851 N N . ASP A 1 102 ? -5.260 -6.239 -10.375 1.00 96.00 102 ASP A N 1
ATOM 852 C CA . ASP A 1 102 ? -4.099 -5.955 -11.219 1.00 96.00 102 ASP A CA 1
ATOM 853 C C . ASP A 1 102 ? -2.841 -5.639 -10.387 1.00 96.00 102 ASP A C 1
ATOM 855 O O . ASP A 1 102 ? -2.917 -5.332 -9.189 1.00 96.00 102 ASP A O 1
ATOM 859 N N . PHE A 1 103 ? -1.685 -5.685 -11.051 1.00 95.50 103 PHE A N 1
ATOM 860 C CA . PHE A 1 103 ? -0.414 -5.159 -10.564 1.00 95.50 103 PHE A CA 1
ATOM 861 C C . PHE A 1 103 ? -0.156 -3.766 -11.155 1.00 95.50 103 PHE A C 1
ATOM 863 O O . PHE A 1 103 ? -0.091 -3.582 -12.369 1.00 95.50 103 PHE A O 1
ATOM 870 N N . TYR A 1 104 ? 0.073 -2.787 -10.286 1.00 95.06 104 TYR A N 1
ATOM 871 C CA . TYR A 1 104 ? 0.318 -1.388 -10.633 1.00 95.06 104 TYR A CA 1
ATOM 872 C C . TYR A 1 104 ? 1.797 -1.092 -10.405 1.00 95.06 104 TYR A C 1
ATOM 874 O O . T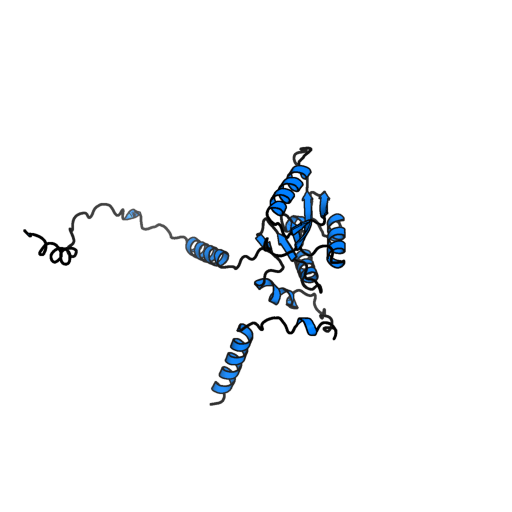YR A 1 104 ? 2.252 -1.023 -9.261 1.00 95.06 104 TYR A O 1
ATOM 882 N N . VAL A 1 105 ? 2.575 -0.989 -11.486 1.00 92.88 105 VAL A N 1
ATOM 883 C CA . VAL A 1 105 ? 4.044 -1.025 -11.406 1.00 92.88 105 VAL A CA 1
ATOM 884 C C . VAL A 1 105 ? 4.699 0.261 -11.907 1.00 92.88 105 VAL A C 1
ATOM 886 O O . VAL A 1 105 ? 4.836 0.473 -13.110 1.00 92.88 105 VAL A O 1
ATOM 889 N N . ASP A 1 106 ? 5.236 1.063 -10.987 1.00 90.62 106 ASP A N 1
ATOM 890 C CA . ASP A 1 106 ? 6.004 2.270 -11.308 1.00 90.62 106 ASP A CA 1
ATOM 891 C C . ASP A 1 106 ? 7.528 2.038 -11.215 1.00 90.62 106 ASP A C 1
ATOM 893 O O . ASP A 1 106 ? 8.050 1.384 -10.304 1.00 90.62 106 ASP A O 1
ATOM 897 N N . ARG A 1 107 ? 8.284 2.623 -12.156 1.00 86.69 107 ARG A N 1
ATOM 898 C CA . ARG A 1 107 ? 9.761 2.625 -12.146 1.00 86.69 107 ARG A CA 1
ATOM 899 C C . ARG A 1 107 ? 10.287 3.929 -11.554 1.00 86.69 107 ARG A C 1
ATOM 901 O O . ARG A 1 107 ? 10.020 4.996 -12.099 1.00 86.69 107 ARG A O 1
ATOM 908 N N . GLY A 1 108 ? 11.123 3.867 -10.515 1.00 79.75 108 GLY A N 1
ATOM 909 C CA . GLY A 1 108 ? 11.766 5.083 -10.004 1.00 79.75 108 GLY A CA 1
ATOM 910 C C . GLY A 1 108 ? 12.695 4.889 -8.808 1.00 79.75 108 GLY A C 1
ATOM 911 O O . GLY A 1 108 ? 12.390 4.123 -7.902 1.00 79.75 108 GLY A O 1
ATOM 912 N N . MET A 1 109 ? 13.819 5.621 -8.807 1.00 70.06 109 MET A N 1
ATOM 913 C CA . MET A 1 109 ? 14.788 5.682 -7.695 1.00 70.06 109 MET A CA 1
ATOM 914 C C . MET A 1 109 ? 14.363 6.615 -6.571 1.00 70.06 109 MET A C 1
ATOM 916 O O . MET A 1 109 ? 14.589 6.328 -5.399 1.00 70.06 109 MET A O 1
ATOM 920 N N . THR A 1 110 ? 13.872 7.789 -6.959 1.00 69.25 110 THR A N 1
ATOM 921 C CA . THR A 1 110 ? 13.700 8.926 -6.063 1.00 69.25 110 THR A CA 1
ATOM 922 C C . THR A 1 110 ? 12.446 8.746 -5.226 1.00 69.25 110 THR A C 1
ATOM 924 O O . THR A 1 110 ? 11.471 8.149 -5.691 1.00 69.25 110 THR A O 1
ATOM 927 N N . ALA A 1 111 ? 12.500 9.304 -4.016 1.00 65.50 111 ALA A N 1
ATOM 928 C CA . ALA A 1 111 ? 11.349 9.610 -3.180 1.00 65.50 111 ALA A CA 1
ATOM 929 C C . ALA A 1 111 ? 10.172 10.092 -4.055 1.00 65.50 111 ALA A C 1
ATOM 931 O O . ALA A 1 111 ? 10.304 11.123 -4.722 1.00 65.50 111 ALA A O 1
ATOM 932 N N . PRO A 1 112 ? 9.088 9.305 -4.161 1.00 71.19 112 PRO A N 1
ATOM 933 C CA . PRO A 1 112 ? 7.972 9.664 -5.015 1.00 71.19 112 PRO A CA 1
ATOM 934 C C . PRO A 1 112 ? 7.156 10.787 -4.390 1.00 71.19 112 PRO A C 1
ATOM 936 O O . PRO A 1 112 ? 6.877 10.760 -3.195 1.00 71.19 112 PRO A O 1
ATOM 939 N N . HIS A 1 113 ? 6.712 11.709 -5.235 1.00 76.75 113 HIS A N 1
ATOM 940 C CA . HIS A 1 113 ? 5.442 12.388 -5.017 1.00 76.75 113 HIS A CA 1
ATOM 941 C C . HIS A 1 113 ? 4.372 11.624 -5.788 1.00 76.75 113 HIS A C 1
ATOM 943 O O . HIS A 1 113 ? 4.637 11.100 -6.882 1.00 76.75 113 HIS A O 1
ATOM 949 N N . MET A 1 114 ? 3.174 11.544 -5.216 1.00 78.75 114 MET A N 1
ATOM 950 C CA . MET A 1 114 ? 2.076 10.789 -5.823 1.00 78.75 114 MET A CA 1
ATOM 951 C C . MET A 1 114 ? 1.725 11.318 -7.219 1.00 78.75 114 MET A C 1
ATOM 953 O O . MET A 1 114 ? 1.434 10.528 -8.111 1.00 78.75 114 MET A O 1
ATOM 957 N N . GLU A 1 115 ? 1.865 12.631 -7.436 1.00 77.38 115 GLU A N 1
ATOM 958 C CA . GLU A 1 115 ? 1.544 13.320 -8.695 1.00 77.38 115 GLU A CA 1
ATOM 959 C C . GLU A 1 115 ? 2.307 12.799 -9.929 1.00 77.38 115 GLU A C 1
ATOM 961 O O . GLU A 1 115 ? 1.797 12.867 -11.046 1.00 77.38 115 GLU A O 1
ATOM 966 N N . TYR A 1 116 ? 3.511 12.241 -9.751 1.00 82.12 116 TYR A N 1
ATOM 967 C CA . TYR A 1 116 ? 4.334 11.743 -10.864 1.00 82.12 116 TYR A CA 1
ATOM 968 C C . TYR A 1 116 ? 4.198 10.235 -11.108 1.00 82.12 116 TYR A C 1
ATOM 970 O O . TYR A 1 116 ? 4.849 9.700 -12.009 1.00 82.12 116 TYR A O 1
ATOM 978 N N . SER A 1 117 ? 3.405 9.533 -10.298 1.00 86.31 117 SER A N 1
ATOM 979 C CA . SER A 1 117 ? 3.315 8.070 -10.304 1.00 86.31 117 SER A CA 1
ATOM 980 C C . SER A 1 117 ? 2.076 7.639 -11.090 1.00 86.31 117 SER A C 1
ATOM 982 O O . SER A 1 117 ? 0.955 7.698 -10.593 1.00 86.31 117 SER A O 1
ATOM 984 N N . LYS A 1 118 ? 2.268 7.266 -12.362 1.00 90.81 118 LYS A N 1
ATOM 985 C CA . LYS A 1 118 ? 1.156 7.013 -13.295 1.00 90.81 118 LYS A CA 1
ATOM 986 C C . LYS A 1 118 ? 0.339 5.794 -12.890 1.00 90.81 118 LYS A C 1
ATOM 988 O O . LYS A 1 118 ? -0.887 5.846 -12.934 1.00 90.81 118 LYS A O 1
ATOM 993 N N . GLU A 1 119 ? 1.014 4.720 -12.487 1.00 94.12 119 GLU A N 1
ATOM 994 C CA . GLU A 1 119 ? 0.331 3.497 -12.071 1.00 94.12 119 GLU A CA 1
ATOM 995 C C . GLU A 1 119 ? -0.337 3.670 -10.707 1.00 94.12 119 GLU A C 1
ATOM 997 O O . GLU A 1 119 ? -1.405 3.108 -10.481 1.00 94.12 119 GLU A O 1
ATOM 1002 N N . TRP A 1 120 ? 0.221 4.513 -9.832 1.00 92.44 120 TRP A N 1
ATOM 1003 C CA . TRP A 1 120 ? -0.477 4.940 -8.618 1.00 92.44 120 TRP A CA 1
ATOM 1004 C C . TRP A 1 120 ? -1.781 5.687 -8.932 1.00 92.44 120 TRP A C 1
ATOM 1006 O O . TRP A 1 120 ? -2.822 5.351 -8.377 1.00 92.44 120 TRP A O 1
ATOM 1016 N N . CYS A 1 121 ? -1.768 6.652 -9.858 1.00 92.19 121 CYS A N 1
ATOM 1017 C CA . CYS A 1 121 ? -2.990 7.354 -10.264 1.00 92.19 121 CYS A CA 1
ATOM 1018 C C . CYS A 1 121 ? -4.036 6.396 -10.857 1.00 92.19 121 CYS A C 1
ATOM 1020 O O . CYS A 1 121 ? -5.203 6.465 -10.479 1.00 92.19 121 CYS A O 1
ATOM 1022 N N . ARG A 1 122 ? -3.614 5.454 -11.714 1.00 95.38 122 ARG A N 1
ATOM 1023 C CA . ARG A 1 122 ? -4.498 4.410 -12.261 1.00 95.38 122 ARG A CA 1
ATOM 1024 C C . ARG A 1 122 ? -5.117 3.547 -11.158 1.00 95.38 122 ARG A C 1
ATOM 1026 O O . ARG A 1 122 ? -6.311 3.270 -11.193 1.00 95.38 122 ARG A O 1
ATOM 1033 N N . LEU A 1 123 ? -4.325 3.165 -10.154 1.00 95.62 123 LEU A N 1
ATOM 1034 C CA . LEU A 1 123 ? -4.816 2.425 -8.993 1.00 95.62 123 LEU A CA 1
ATOM 1035 C C . LEU A 1 123 ? -5.879 3.214 -8.228 1.00 95.62 123 LEU A C 1
ATOM 1037 O O . LEU A 1 123 ? -6.899 2.646 -7.846 1.00 95.62 123 LEU A O 1
ATOM 1041 N N . LEU A 1 124 ? -5.664 4.512 -8.013 1.00 93.81 124 LEU A N 1
ATOM 1042 C CA . LEU A 1 124 ? -6.643 5.361 -7.338 1.00 93.81 124 LEU A CA 1
ATOM 1043 C C . LEU A 1 124 ? -7.954 5.453 -8.125 1.00 93.81 124 LEU A C 1
ATOM 1045 O O . LEU A 1 124 ? -9.019 5.335 -7.528 1.00 93.81 124 LEU A O 1
ATOM 1049 N N . GLU A 1 125 ? -7.901 5.590 -9.450 1.00 94.44 125 GLU A N 1
ATOM 1050 C CA . GLU A 1 125 ? -9.098 5.543 -10.301 1.00 94.44 125 GLU A CA 1
ATOM 1051 C C . GLU A 1 125 ? -9.843 4.204 -10.163 1.00 94.44 125 GLU A C 1
ATOM 1053 O O . GLU A 1 125 ? -11.069 4.169 -10.022 1.00 94.44 125 GLU A O 1
ATOM 1058 N N . ASP A 1 126 ? -9.117 3.086 -10.127 1.00 95.69 126 ASP A N 1
ATOM 1059 C CA . ASP A 1 126 ? -9.707 1.762 -9.914 1.00 95.69 126 ASP A CA 1
ATOM 1060 C C . ASP A 1 126 ? -10.273 1.584 -8.487 1.00 95.69 126 ASP A C 1
ATOM 1062 O O . ASP A 1 126 ? -11.246 0.848 -8.295 1.00 95.69 126 ASP A O 1
ATOM 1066 N N . CYS A 1 127 ? -9.747 2.307 -7.494 1.00 95.25 127 CYS A N 1
ATOM 1067 C CA . CYS A 1 127 ? -10.328 2.392 -6.150 1.00 95.25 127 CYS A CA 1
ATOM 1068 C C . CYS A 1 127 ? -11.627 3.212 -6.147 1.00 95.25 127 CYS A C 1
ATOM 1070 O O . CYS A 1 127 ? -12.644 2.741 -5.646 1.00 95.25 127 CYS A O 1
ATOM 1072 N N . PHE A 1 128 ? -11.632 4.400 -6.761 1.00 91.69 128 PHE A N 1
A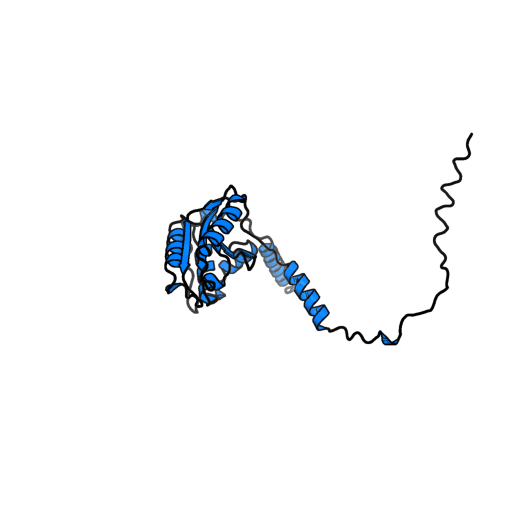TOM 1073 C CA . PHE A 1 128 ? -12.816 5.270 -6.823 1.00 91.69 128 PHE A CA 1
ATOM 1074 C C . PHE A 1 128 ? -13.952 4.693 -7.668 1.00 91.69 128 PHE A C 1
ATOM 1076 O O . PHE A 1 128 ? -15.120 4.956 -7.405 1.00 91.69 128 PHE A O 1
ATOM 1083 N N . THR A 1 129 ? -13.635 3.867 -8.665 1.00 93.81 129 THR A N 1
ATOM 1084 C CA . THR A 1 129 ? -14.648 3.118 -9.429 1.00 93.81 129 THR A CA 1
ATOM 1085 C C . THR A 1 129 ? -15.147 1.867 -8.698 1.00 93.81 129 THR A C 1
ATOM 1087 O O . THR A 1 129 ? -15.987 1.138 -9.227 1.00 93.81 129 THR A O 1
ATOM 1090 N N . GLY A 1 130 ? -14.630 1.588 -7.497 1.00 92.06 130 GLY A N 1
ATOM 1091 C CA . GLY A 1 130 ? -15.013 0.447 -6.672 1.00 92.06 130 GLY A CA 1
ATOM 1092 C C . GLY A 1 130 ? -14.453 -0.894 -7.151 1.00 92.06 130 GLY A C 1
ATOM 1093 O O . GLY A 1 130 ? -14.831 -1.935 -6.610 1.00 92.06 130 GLY A O 1
ATOM 1094 N N . LYS A 1 131 ? -13.548 -0.926 -8.139 1.00 94.94 131 LYS A N 1
ATOM 1095 C CA . LYS A 1 131 ? -12.934 -2.184 -8.599 1.00 94.94 131 LYS A CA 1
ATOM 1096 C C . LYS A 1 131 ? -11.986 -2.752 -7.552 1.00 94.94 131 LYS A C 1
ATOM 1098 O O . LYS A 1 131 ? -12.008 -3.957 -7.320 1.00 94.94 131 LYS A O 1
ATOM 1103 N N . VAL A 1 132 ? -11.211 -1.897 -6.892 1.00 96.50 132 VAL A N 1
ATOM 1104 C CA . VAL A 1 132 ? -10.264 -2.264 -5.829 1.00 96.50 132 VAL A CA 1
ATOM 1105 C C . VAL A 1 132 ? -10.810 -1.816 -4.473 1.00 96.50 132 VAL A C 1
ATOM 1107 O O . VAL A 1 132 ? -11.317 -0.708 -4.353 1.00 96.50 132 VAL A O 1
ATOM 1110 N N . ASN A 1 133 ? -10.707 -2.672 -3.454 1.00 94.75 133 ASN A N 1
ATOM 1111 C CA . ASN A 1 133 ? -11.052 -2.333 -2.065 1.00 94.75 133 ASN A CA 1
ATOM 1112 C C . ASN A 1 133 ? -9.887 -2.519 -1.075 1.00 94.75 133 ASN A C 1
ATOM 1114 O O . ASN A 1 133 ? -9.986 -2.109 0.080 1.00 94.75 133 ASN A O 1
ATOM 1118 N N . LEU A 1 134 ? -8.778 -3.113 -1.520 1.00 95.94 134 LEU A N 1
ATOM 1119 C CA . LEU A 1 134 ? -7.566 -3.267 -0.728 1.00 95.94 134 LEU A CA 1
ATOM 1120 C C . LEU A 1 134 ? -6.342 -2.995 -1.602 1.00 95.94 134 LEU A C 1
ATOM 1122 O O . LEU A 1 134 ? -6.111 -3.669 -2.605 1.00 95.94 134 LEU A O 1
ATOM 1126 N N . ILE A 1 135 ? -5.544 -2.016 -1.201 1.00 96.56 135 ILE A N 1
ATOM 1127 C CA . ILE A 1 135 ? -4.241 -1.725 -1.782 1.00 96.56 135 ILE A CA 1
ATOM 1128 C C . ILE A 1 135 ? -3.181 -2.452 -0.961 1.00 96.56 135 ILE A C 1
ATOM 1130 O O . ILE A 1 135 ? -3.103 -2.268 0.252 1.00 96.56 135 ILE A O 1
ATOM 1134 N N . VAL A 1 136 ? -2.330 -3.235 -1.617 1.00 95.31 136 VAL A N 1
ATOM 1135 C CA . VAL A 1 136 ? -1.185 -3.896 -0.976 1.00 95.31 136 VAL A CA 1
ATOM 1136 C C . VAL A 1 136 ? 0.107 -3.321 -1.539 1.00 95.31 136 VAL A C 1
ATOM 1138 O O . VAL A 1 136 ? 0.292 -3.243 -2.752 1.00 95.31 136 VAL A O 1
ATOM 1141 N N . THR A 1 137 ? 1.019 -2.922 -0.657 1.00 94.06 137 THR A N 1
ATOM 1142 C CA . THR A 1 137 ? 2.337 -2.396 -1.032 1.00 94.06 137 THR A CA 1
ATOM 1143 C C . THR A 1 137 ? 3.395 -2.836 -0.025 1.00 94.06 137 THR A C 1
ATOM 1145 O O . THR A 1 137 ? 3.109 -3.090 1.145 1.00 94.06 137 THR A O 1
ATOM 1148 N N . GLN A 1 138 ? 4.649 -2.927 -0.470 1.00 91.00 138 GLN A N 1
ATOM 1149 C CA . GLN A 1 138 ? 5.747 -3.352 0.397 1.00 91.00 138 GLN A CA 1
ATOM 1150 C C . GLN A 1 138 ? 5.985 -2.380 1.554 1.00 91.00 138 GLN A C 1
ATOM 1152 O O . GLN A 1 138 ? 6.212 -2.829 2.668 1.00 91.00 138 GLN A O 1
ATOM 1157 N N . LYS A 1 139 ? 6.012 -1.071 1.281 1.00 90.81 139 LYS A N 1
ATOM 1158 C CA . LYS A 1 139 ? 6.425 -0.052 2.255 1.00 90.81 139 LYS A CA 1
ATOM 1159 C C . LYS A 1 139 ? 5.812 1.309 1.971 1.00 90.81 139 LYS A C 1
ATOM 1161 O O . LYS A 1 139 ? 5.592 1.647 0.805 1.00 90.81 139 LYS A O 1
ATOM 1166 N N . VAL A 1 140 ? 5.636 2.133 3.002 1.00 90.25 140 VAL A N 1
ATOM 1167 C CA . VAL A 1 140 ? 5.039 3.481 2.867 1.00 90.25 140 VAL A CA 1
ATOM 1168 C C . VAL A 1 140 ? 5.847 4.355 1.903 1.00 90.25 140 VAL A C 1
ATOM 1170 O O . VAL A 1 140 ? 5.300 4.999 1.006 1.00 90.25 140 VAL A O 1
ATOM 1173 N N . SER A 1 141 ? 7.176 4.279 2.005 1.00 87.50 141 SER A N 1
ATOM 1174 C CA . SER A 1 141 ? 8.110 5.036 1.156 1.00 87.50 141 SER A CA 1
ATOM 1175 C C . SER A 1 141 ? 8.077 4.678 -0.338 1.00 87.50 141 SER A C 1
ATOM 1177 O O . SER A 1 141 ? 8.671 5.396 -1.141 1.00 87.50 141 SER A O 1
ATOM 1179 N N . ASN A 1 142 ? 7.409 3.589 -0.741 1.00 86.25 142 ASN A N 1
ATOM 1180 C CA . ASN A 1 142 ? 7.189 3.299 -2.162 1.00 86.25 142 ASN A CA 1
ATOM 1181 C C . ASN A 1 142 ? 6.130 4.206 -2.783 1.00 86.25 142 ASN A C 1
ATOM 1183 O O . ASN A 1 142 ? 6.120 4.369 -4.002 1.00 86.25 142 ASN A O 1
ATOM 1187 N N . VAL A 1 143 ? 5.224 4.742 -1.969 1.00 86.56 143 VAL A N 1
ATOM 1188 C CA . VAL A 1 143 ? 4.038 5.449 -2.445 1.00 86.56 143 VAL A CA 1
ATOM 1189 C C . VAL A 1 143 ? 4.255 6.960 -2.411 1.00 86.56 143 VAL A C 1
ATOM 1191 O O . VAL A 1 143 ? 4.139 7.604 -3.449 1.00 86.56 143 VAL A O 1
ATOM 1194 N N . SER A 1 144 ? 4.636 7.519 -1.257 1.00 88.00 144 SER A N 1
ATOM 1195 C CA . SER A 1 144 ? 5.041 8.927 -1.144 1.00 88.00 144 SER A CA 1
ATOM 1196 C C . SER A 1 144 ? 6.148 9.110 -0.108 1.00 88.00 144 SER A C 1
ATOM 1198 O O . SER A 1 144 ? 6.252 8.344 0.853 1.00 88.00 144 SER A O 1
ATOM 1200 N N . SER A 1 145 ? 6.991 10.125 -0.304 1.00 85.00 145 SER A N 1
ATOM 1201 C CA . SER A 1 145 ? 7.922 10.614 0.719 1.00 85.00 145 SER A CA 1
ATOM 1202 C C . SER A 1 145 ? 7.318 11.640 1.673 1.00 85.00 145 SER A C 1
ATOM 1204 O O . SER A 1 145 ? 7.897 11.873 2.734 1.00 85.00 145 SER A O 1
ATOM 1206 N N . ASP A 1 146 ? 6.196 12.263 1.305 1.00 87.44 146 ASP A N 1
ATOM 1207 C CA . ASP A 1 146 ? 5.486 13.187 2.184 1.00 87.44 146 ASP A CA 1
ATOM 1208 C C . ASP A 1 146 ? 4.420 12.428 2.984 1.00 87.44 146 ASP A C 1
ATOM 1210 O O . ASP A 1 146 ? 3.477 11.846 2.442 1.00 87.44 146 ASP A O 1
ATOM 1214 N N . TRP A 1 147 ? 4.566 12.438 4.308 1.00 83.75 147 TRP A N 1
ATOM 1215 C CA . TRP A 1 147 ? 3.616 11.795 5.210 1.00 83.75 147 TRP A CA 1
ATOM 1216 C C . TRP A 1 147 ? 2.245 12.483 5.188 1.00 83.75 147 TRP A C 1
ATOM 1218 O O . TRP A 1 147 ? 1.241 11.826 5.459 1.00 83.75 147 TRP A O 1
ATOM 1228 N N . LYS A 1 148 ? 2.180 13.780 4.852 1.00 86.19 148 LYS A N 1
ATOM 1229 C CA . LYS A 1 148 ? 0.915 14.519 4.753 1.00 86.19 148 LYS A CA 1
ATOM 1230 C C . LYS A 1 148 ? 0.097 14.044 3.561 1.00 86.19 148 LYS A C 1
ATOM 1232 O O . LYS A 1 148 ? -1.086 13.766 3.726 1.00 86.19 148 LYS A O 1
ATOM 1237 N N . GLU A 1 149 ? 0.737 13.884 2.399 1.00 87.31 149 GLU A N 1
ATOM 1238 C CA . GLU A 1 149 ? 0.112 13.284 1.211 1.00 87.31 149 GLU A CA 1
ATOM 1239 C C . GLU A 1 149 ? -0.402 11.876 1.529 1.00 87.31 149 GLU A C 1
ATOM 1241 O O . GLU A 1 149 ? -1.545 11.543 1.222 1.00 87.31 149 GLU A O 1
ATOM 1246 N N . MET A 1 150 ? 0.423 11.063 2.200 1.00 89.00 150 MET A N 1
ATOM 1247 C CA . MET A 1 150 ? 0.051 9.703 2.588 1.00 89.00 150 MET A CA 1
ATOM 1248 C C . MET A 1 150 ? -1.169 9.664 3.504 1.00 89.00 150 MET A C 1
ATOM 1250 O O . MET A 1 150 ? -2.119 8.930 3.241 1.00 89.00 150 MET A O 1
ATOM 1254 N N . SER A 1 151 ? -1.132 10.456 4.576 1.00 86.88 151 SER A N 1
ATOM 1255 C CA . SER A 1 151 ? -2.203 10.518 5.566 1.00 86.88 151 SER A CA 1
ATOM 1256 C C . SER A 1 151 ? -3.504 10.997 4.928 1.00 86.88 151 SER A C 1
ATOM 1258 O O . SER A 1 151 ? -4.541 10.353 5.078 1.00 86.88 151 SER A O 1
ATOM 1260 N N . PHE A 1 152 ? -3.441 12.063 4.127 1.00 86.69 152 PHE A N 1
ATOM 1261 C CA . PHE A 1 152 ? -4.600 12.580 3.408 1.00 86.69 152 PHE A CA 1
ATOM 1262 C C . PHE A 1 152 ? -5.221 11.524 2.483 1.00 86.69 152 PHE A C 1
ATOM 1264 O O . PHE A 1 152 ? -6.426 11.279 2.546 1.00 86.69 152 PHE A O 1
ATOM 1271 N N . MET A 1 153 ? -4.403 10.845 1.673 1.00 89.62 153 MET A N 1
ATOM 1272 C CA . MET A 1 153 ? -4.890 9.805 0.766 1.00 89.62 153 MET A CA 1
ATOM 1273 C C . MET A 1 153 ? -5.484 8.604 1.500 1.00 89.62 153 MET A C 1
ATOM 1275 O O . MET A 1 153 ? -6.556 8.138 1.120 1.00 89.62 153 MET A O 1
ATOM 1279 N N . ALA A 1 154 ? -4.819 8.111 2.548 1.00 90.38 154 ALA A N 1
ATOM 1280 C CA . ALA A 1 154 ? -5.316 6.990 3.343 1.00 90.38 154 ALA A CA 1
ATOM 1281 C C . ALA A 1 154 ? -6.689 7.305 3.952 1.00 90.38 154 ALA A C 1
ATOM 1283 O O . ALA A 1 154 ? -7.596 6.474 3.908 1.00 90.38 154 ALA A O 1
ATOM 1284 N N . ARG A 1 155 ? -6.865 8.532 4.452 1.00 87.38 155 ARG A N 1
ATOM 1285 C CA . ARG A 1 155 ? -8.140 9.011 4.989 1.00 87.38 155 ARG A CA 1
ATOM 1286 C C . ARG A 1 155 ? -9.223 9.130 3.931 1.00 87.38 155 ARG A C 1
ATOM 1288 O O . ARG A 1 155 ? -10.334 8.662 4.150 1.00 87.38 155 ARG A O 1
ATOM 1295 N N . MET A 1 156 ? -8.900 9.717 2.784 1.00 87.81 156 MET A N 1
ATOM 1296 C CA . MET A 1 156 ? -9.853 9.873 1.687 1.00 87.81 156 MET A CA 1
ATOM 1297 C C . MET A 1 156 ? -10.346 8.519 1.160 1.00 87.81 156 MET A C 1
ATOM 1299 O O . MET A 1 156 ? -11.537 8.369 0.896 1.00 87.81 156 MET A O 1
ATOM 1303 N N . LEU A 1 157 ? -9.452 7.534 1.034 1.00 91.56 157 LEU A N 1
ATOM 1304 C CA . LEU A 1 157 ? -9.788 6.171 0.611 1.00 91.56 157 LEU A CA 1
ATOM 1305 C C . LEU A 1 157 ? -10.650 5.436 1.645 1.00 91.56 157 LEU A C 1
ATOM 1307 O O . LEU A 1 157 ? -11.594 4.735 1.282 1.00 91.56 157 LEU A O 1
ATOM 1311 N N . ALA A 1 158 ? -10.374 5.634 2.932 1.00 89.19 158 ALA A N 1
ATOM 1312 C CA . ALA A 1 158 ? -11.170 5.039 3.995 1.00 89.19 158 ALA A CA 1
ATOM 1313 C C . ALA A 1 158 ? -12.558 5.683 4.158 1.00 89.19 158 ALA A C 1
ATOM 1315 O O . ALA A 1 158 ? -13.486 5.021 4.611 1.00 89.19 158 ALA A O 1
ATOM 1316 N N . ALA A 1 159 ? -12.705 6.956 3.782 1.00 85.88 159 ALA A N 1
ATOM 1317 C CA . ALA A 1 159 ? -13.961 7.702 3.854 1.00 85.88 159 ALA A CA 1
ATOM 1318 C C . ALA A 1 159 ? -14.903 7.475 2.654 1.00 85.88 159 ALA A C 1
ATOM 1320 O O . ALA A 1 159 ? -15.967 8.086 2.603 1.00 85.88 159 ALA A O 1
ATOM 1321 N N . GLN A 1 160 ? -14.527 6.639 1.681 1.00 84.81 160 GLN A N 1
ATOM 1322 C CA . GLN A 1 160 ? -15.399 6.283 0.556 1.00 84.81 160 GLN A CA 1
ATOM 1323 C C . GLN A 1 160 ? -16.633 5.490 1.029 1.00 84.81 160 GLN A C 1
ATOM 1325 O O . GLN A 1 160 ? -16.559 4.773 2.026 1.00 84.81 160 GLN A O 1
ATOM 1330 N N . GLU A 1 161 ? -17.736 5.546 0.267 1.00 80.50 161 GLU A N 1
ATOM 1331 C CA . GLU A 1 161 ? -18.953 4.733 0.504 1.00 80.50 161 GLU A CA 1
ATOM 1332 C C . GLU A 1 161 ? -18.616 3.239 0.649 1.00 80.50 161 GLU A C 1
ATOM 1334 O O . GLU A 1 161 ? -19.174 2.512 1.473 1.00 80.50 161 GLU A O 1
ATOM 1339 N N . HIS A 1 162 ? -17.645 2.784 -0.140 1.00 85.69 162 HIS A N 1
ATOM 1340 C CA . HIS A 1 162 ? -17.006 1.488 0.009 1.00 85.69 162 HIS A CA 1
ATOM 1341 C C . HIS A 1 162 ? -15.563 1.711 0.470 1.00 85.69 162 HIS A C 1
ATOM 1343 O O . HIS A 1 162 ? -14.715 2.030 -0.367 1.00 85.69 162 HIS A O 1
ATOM 1349 N N . PRO A 1 163 ? -15.270 1.563 1.777 1.00 89.81 163 PRO A N 1
ATOM 1350 C CA . PRO A 1 163 ? -13.959 1.878 2.327 1.00 89.81 163 PRO A CA 1
ATOM 1351 C C . PRO A 1 163 ? -12.850 1.082 1.644 1.00 89.81 163 PRO A C 1
ATOM 1353 O O . PRO A 1 163 ? -12.918 -0.147 1.545 1.00 89.81 163 PRO A O 1
ATOM 1356 N N . VAL A 1 164 ? -11.809 1.789 1.210 1.00 94.31 164 VAL A N 1
ATOM 1357 C CA . VAL A 1 164 ? -10.621 1.191 0.601 1.00 94.31 164 VAL A CA 1
ATOM 1358 C C . VAL A 1 164 ? -9.475 1.225 1.604 1.00 94.31 164 VAL A C 1
ATOM 1360 O O . VAL A 1 164 ? -9.071 2.286 2.081 1.00 94.31 164 VAL A O 1
ATOM 1363 N N . GLY A 1 165 ? -8.950 0.047 1.935 1.00 93.19 165 GLY A N 1
ATOM 1364 C CA . GLY A 1 165 ? -7.829 -0.094 2.860 1.00 93.19 165 GLY A CA 1
ATOM 1365 C C . GLY A 1 165 ? -6.489 -0.117 2.149 1.00 93.19 165 GLY A C 1
ATOM 1366 O O . GLY A 1 165 ? -6.392 -0.563 1.010 1.00 93.19 165 GLY A O 1
ATOM 1367 N N . ILE A 1 166 ? -5.441 0.318 2.839 1.00 94.81 166 ILE A N 1
ATOM 1368 C CA . ILE A 1 166 ? -4.053 0.166 2.414 1.00 94.81 166 ILE A CA 1
ATOM 1369 C C . ILE A 1 166 ? -3.350 -0.709 3.445 1.00 94.81 166 ILE A C 1
ATOM 1371 O O . ILE A 1 166 ? -3.432 -0.443 4.646 1.00 94.81 166 ILE A O 1
ATOM 1375 N N . TYR A 1 167 ? -2.666 -1.746 2.975 1.00 94.75 167 TYR A N 1
ATOM 1376 C CA . TYR A 1 167 ? -1.813 -2.594 3.791 1.00 94.75 167 TYR A CA 1
ATOM 1377 C C . TYR A 1 167 ? -0.345 -2.425 3.394 1.00 94.75 167 TYR A C 1
ATOM 1379 O O . TYR A 1 167 ? 0.041 -2.662 2.242 1.00 94.75 167 TYR A O 1
ATOM 1387 N N . PHE A 1 168 ? 0.463 -2.007 4.366 1.00 93.69 168 PHE A N 1
ATOM 1388 C CA . PHE A 1 168 ? 1.907 -1.848 4.246 1.00 93.69 168 PHE A CA 1
ATOM 1389 C C . PHE A 1 168 ? 2.609 -3.031 4.911 1.00 93.69 168 PHE A C 1
ATOM 1391 O O . PHE A 1 168 ? 2.622 -3.136 6.134 1.00 93.69 168 PHE A O 1
ATOM 1398 N N . ILE A 1 169 ? 3.207 -3.912 4.107 1.00 91.62 169 ILE A N 1
ATOM 1399 C CA . ILE A 1 169 ? 3.768 -5.187 4.589 1.00 91.62 169 ILE A CA 1
ATOM 1400 C C . ILE A 1 169 ? 4.965 -4.977 5.524 1.00 91.62 169 ILE A C 1
ATOM 1402 O O . ILE A 1 169 ? 5.104 -5.672 6.524 1.00 91.62 169 ILE A O 1
ATOM 1406 N N . SER A 1 170 ? 5.869 -4.051 5.198 1.00 90.94 170 SER A N 1
ATOM 1407 C CA . SER A 1 170 ? 7.087 -3.827 5.985 1.00 90.94 170 SER A CA 1
ATOM 1408 C C . SER A 1 170 ? 6.817 -3.171 7.334 1.00 90.94 170 SER A C 1
ATOM 1410 O O . SER A 1 170 ? 7.536 -3.451 8.290 1.00 90.94 170 SER A O 1
ATOM 1412 N N . GLU A 1 171 ? 5.839 -2.274 7.393 1.00 89.75 171 GLU A N 1
ATOM 1413 C CA . GLU A 1 171 ? 5.453 -1.563 8.608 1.00 89.75 171 GLU A CA 1
ATOM 1414 C C . GLU A 1 171 ? 4.359 -2.292 9.404 1.00 89.75 171 GLU A C 1
ATOM 1416 O O . GLU A 1 171 ? 4.107 -1.911 10.541 1.00 89.75 171 GLU A O 1
ATOM 1421 N N . ASP A 1 172 ? 3.740 -3.321 8.819 1.00 89.44 172 ASP A N 1
ATOM 1422 C CA . ASP A 1 172 ? 2.566 -4.032 9.340 1.00 89.44 172 ASP A CA 1
ATOM 1423 C C 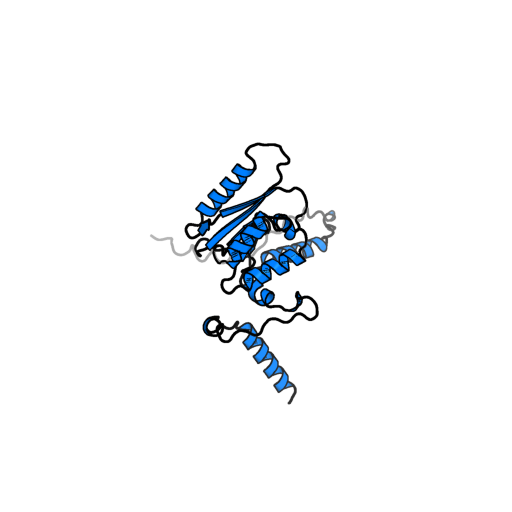. ASP A 1 172 ? 1.424 -3.081 9.738 1.00 89.44 172 ASP A C 1
ATOM 1425 O O . ASP A 1 172 ? 0.861 -3.135 10.829 1.00 89.44 172 ASP A O 1
ATOM 1429 N N . ILE A 1 173 ? 1.111 -2.150 8.831 1.00 89.06 173 ILE A N 1
ATOM 1430 C CA . ILE A 1 173 ? 0.072 -1.136 9.032 1.00 89.06 173 ILE A CA 1
ATOM 1431 C C . ILE A 1 173 ? -1.082 -1.408 8.078 1.00 89.06 173 ILE A C 1
ATOM 1433 O O . ILE A 1 173 ? -0.908 -1.371 6.857 1.00 89.06 173 ILE A O 1
ATOM 1437 N N . PHE A 1 174 ? -2.275 -1.596 8.640 1.00 91.81 174 PHE A N 1
ATOM 1438 C CA . PHE A 1 174 ? -3.531 -1.656 7.903 1.00 91.81 174 PHE A CA 1
ATOM 1439 C C . PHE A 1 174 ? -4.391 -0.424 8.194 1.00 91.81 174 PHE A C 1
ATOM 1441 O O . PHE A 1 174 ? -4.839 -0.222 9.319 1.00 91.81 174 PHE A O 1
ATOM 1448 N N . THR A 1 175 ? -4.653 0.409 7.186 1.00 90.25 175 THR A N 1
ATOM 1449 C CA . THR A 1 175 ? -5.306 1.716 7.403 1.00 90.25 175 THR A CA 1
ATOM 1450 C C . THR A 1 175 ? -6.777 1.634 7.808 1.00 90.25 175 THR A C 1
ATOM 1452 O O . THR A 1 175 ? -7.292 2.598 8.363 1.00 90.25 175 THR A O 1
ATOM 1455 N N . LEU A 1 176 ? -7.459 0.512 7.552 1.00 87.38 176 LEU A N 1
ATOM 1456 C CA . LEU A 1 176 ? -8.851 0.288 7.972 1.00 87.38 176 LEU A CA 1
ATOM 1457 C C . LEU A 1 176 ? -8.976 -0.477 9.293 1.00 87.38 176 LEU A C 1
ATOM 1459 O O . LEU A 1 176 ? -10.089 -0.869 9.657 1.00 87.38 176 LEU A O 1
ATOM 1463 N N . ALA A 1 177 ? -7.866 -0.685 10.005 1.00 84.44 177 ALA A N 1
ATOM 1464 C CA . ALA A 1 177 ? -7.900 -1.289 11.326 1.00 84.44 177 ALA A CA 1
ATOM 1465 C C . ALA A 1 177 ? -8.873 -0.545 12.251 1.00 84.44 177 ALA A C 1
ATOM 1467 O O . ALA A 1 177 ? -8.974 0.686 12.211 1.00 84.44 177 ALA A O 1
ATOM 1468 N N . SER A 1 178 ? -9.588 -1.287 13.095 1.00 74.44 178 SER A N 1
ATOM 1469 C CA . SER A 1 178 ? -10.684 -0.758 13.911 1.00 74.44 178 SER A CA 1
ATOM 1470 C C . SER A 1 178 ? -10.244 0.400 14.811 1.00 74.44 178 SER A C 1
ATOM 1472 O O . SER A 1 178 ? -10.977 1.373 14.977 1.00 74.44 178 SER A O 1
ATOM 1474 N N . TYR A 1 179 ? -9.008 0.354 15.310 1.00 69.31 179 TYR A N 1
ATOM 1475 C CA . TYR A 1 179 ? -8.434 1.392 16.162 1.00 69.31 179 TYR A CA 1
ATOM 1476 C C . TYR A 1 179 ? -8.059 2.684 15.416 1.00 69.31 179 TYR A C 1
ATOM 1478 O O . TYR A 1 179 ? -7.903 3.716 16.065 1.00 69.31 179 TYR A O 1
ATOM 1486 N N . TYR A 1 180 ? -7.964 2.672 14.080 1.00 70.50 180 TYR A N 1
ATOM 1487 C CA . TYR A 1 180 ? -7.800 3.889 13.275 1.00 70.50 180 TYR A CA 1
ATOM 1488 C C . TYR A 1 180 ? -9.139 4.521 12.871 1.00 70.50 180 TYR A C 1
ATOM 1490 O O . TYR A 1 180 ? -9.189 5.719 12.614 1.00 70.50 180 TYR A O 1
ATOM 1498 N N . GLN A 1 181 ? -10.245 3.770 12.839 1.00 64.12 181 GLN A N 1
ATOM 1499 C CA . GLN A 1 181 ? -11.535 4.274 12.338 1.00 64.12 181 GLN A CA 1
ATOM 1500 C C . GLN A 1 181 ? -12.065 5.542 13.040 1.00 64.12 181 GLN A C 1
ATOM 1502 O O . GLN A 1 181 ? -12.566 6.422 12.335 1.00 64.12 181 GLN A O 1
ATOM 1507 N N . PRO A 1 182 ? -11.936 5.704 14.374 1.00 63.84 182 PRO A N 1
ATOM 1508 C CA . PRO A 1 182 ? -12.304 6.954 15.042 1.00 63.84 182 PRO A CA 1
ATOM 1509 C C . PRO A 1 182 ? -11.439 8.147 14.600 1.00 63.84 182 PRO A C 1
ATOM 1511 O O . PRO A 1 182 ? -11.963 9.240 14.398 1.00 63.84 182 PRO A O 1
ATOM 1514 N N . ASP A 1 183 ? -10.137 7.923 14.401 1.00 63.00 183 ASP A N 1
ATOM 1515 C CA . ASP A 1 183 ? -9.143 8.933 14.001 1.00 63.00 183 ASP A CA 1
ATOM 1516 C C . ASP A 1 183 ? -9.303 9.354 12.528 1.00 63.00 183 ASP A C 1
ATOM 1518 O O . ASP A 1 183 ? -9.110 10.507 12.151 1.00 63.00 183 ASP A O 1
ATOM 1522 N N . LEU A 1 184 ? -9.775 8.452 11.662 1.00 59.75 184 LEU A N 1
ATOM 1523 C CA . LEU A 1 184 ? -10.026 8.769 10.252 1.00 59.75 184 LEU A CA 1
ATOM 1524 C C . LEU A 1 184 ? -11.115 9.845 10.060 1.00 59.75 184 LEU A C 1
ATOM 1526 O O . LEU A 1 184 ? -11.096 10.551 9.045 1.00 59.75 184 LEU A O 1
ATOM 1530 N N . ARG A 1 185 ? -12.018 10.020 11.038 1.00 59.88 185 ARG A N 1
ATOM 1531 C CA . ARG A 1 185 ? -13.006 11.115 11.087 1.00 59.88 185 ARG A CA 1
ATOM 1532 C C . ARG A 1 185 ? -12.519 12.356 11.847 1.00 59.88 185 ARG A C 1
ATOM 1534 O O . ARG A 1 185 ? -13.264 13.328 11.929 1.00 59.88 185 ARG A O 1
ATOM 1541 N N . ASP A 1 186 ? -11.287 12.364 12.355 1.00 63.31 186 ASP A N 1
ATOM 1542 C CA . ASP A 1 186 ? -10.734 13.511 13.077 1.00 63.31 186 ASP A CA 1
ATOM 1543 C C . ASP A 1 186 ? -10.477 14.692 12.129 1.00 63.31 186 ASP A C 1
ATOM 1545 O O . ASP A 1 186 ? -9.670 14.633 11.201 1.00 63.31 186 ASP A O 1
ATOM 1549 N N . MET A 1 187 ? -11.143 15.814 12.358 1.00 62.16 187 MET A N 1
ATOM 1550 C CA . MET A 1 187 ? -11.002 17.017 11.538 1.00 62.16 187 MET A CA 1
ATOM 1551 C C . MET A 1 187 ? -9.634 17.704 11.702 1.00 62.16 187 MET A C 1
ATOM 1553 O O . MET A 1 187 ? -9.289 18.557 10.888 1.00 62.16 187 MET A O 1
ATOM 1557 N N . GLY A 1 188 ? -8.826 17.320 12.699 1.00 62.31 188 GLY A N 1
ATOM 1558 C CA . GLY A 1 188 ? -7.560 17.974 13.051 1.00 62.31 188 GLY A CA 1
ATOM 1559 C C . GLY A 1 188 ? -6.446 17.933 11.996 1.00 62.31 188 GLY A C 1
ATOM 1560 O O . GLY A 1 188 ? -5.509 18.725 12.081 1.00 62.31 188 GLY A O 1
ATOM 1561 N N . LEU A 1 189 ? -6.528 17.051 10.990 1.00 62.59 189 LEU A N 1
ATOM 1562 C CA . LEU A 1 189 ? -5.547 17.006 9.888 1.00 62.59 189 LEU A CA 1
ATOM 1563 C C . LEU A 1 189 ? -5.998 17.764 8.632 1.00 62.59 189 LEU A C 1
ATOM 1565 O O . LEU A 1 189 ? -5.222 17.861 7.678 1.00 62.59 189 LEU A O 1
ATOM 1569 N N . LEU A 1 190 ? -7.232 18.277 8.595 1.00 65.50 190 LEU A N 1
ATOM 1570 C CA . LEU A 1 190 ? -7.672 19.109 7.481 1.00 65.50 190 LEU A CA 1
ATOM 1571 C C . LEU A 1 190 ? -7.004 20.492 7.573 1.00 65.50 190 LEU A C 1
ATOM 1573 O O . LEU A 1 190 ? -6.764 20.986 8.677 1.00 65.50 190 LEU A O 1
ATOM 1577 N N . PRO A 1 191 ? -6.687 21.141 6.439 1.00 67.81 191 PRO A N 1
ATOM 1578 C CA . PRO A 1 191 ? -6.175 22.506 6.462 1.00 67.81 191 PRO A CA 1
ATOM 1579 C C . PRO A 1 191 ? -7.167 23.462 7.138 1.00 67.81 191 PRO A C 1
ATOM 1581 O O . PRO A 1 191 ? -8.383 23.264 7.076 1.00 67.81 191 PRO A O 1
ATOM 1584 N N . GLU A 1 192 ? -6.655 24.530 7.752 1.00 67.94 192 GLU A N 1
ATOM 1585 C CA . GLU A 1 192 ? -7.494 25.522 8.430 1.00 67.94 192 GLU A CA 1
ATOM 1586 C C . GLU A 1 192 ? -8.603 26.053 7.499 1.00 67.94 192 GLU A C 1
ATOM 1588 O O . GLU A 1 192 ? -8.344 26.495 6.378 1.00 67.94 192 GLU A O 1
ATOM 1593 N N . GLY A 1 193 ? -9.853 25.988 7.972 1.00 72.56 193 GLY A N 1
ATOM 1594 C CA . GLY A 1 193 ? -11.041 26.457 7.248 1.00 72.56 193 GLY A CA 1
ATOM 1595 C C . GLY A 1 193 ? -11.786 25.401 6.422 1.00 72.56 193 GLY A C 1
ATOM 1596 O O . GLY A 1 193 ? -12.825 25.723 5.849 1.00 72.56 193 GLY A O 1
ATOM 1597 N N . TRP A 1 194 ? -11.310 24.155 6.369 1.00 66.94 194 TRP A N 1
ATOM 1598 C CA . TRP A 1 194 ? -11.995 23.068 5.665 1.00 66.94 194 TRP A CA 1
ATOM 1599 C C . TRP A 1 194 ? -13.050 22.411 6.566 1.00 66.94 194 TRP A C 1
ATOM 1601 O O . TRP A 1 194 ? -12.773 22.068 7.714 1.00 66.94 194 TRP A O 1
ATOM 1611 N N . GLN A 1 195 ? -14.264 22.232 6.043 1.00 65.00 195 GLN A N 1
ATOM 1612 C CA . GLN A 1 195 ? -15.369 21.539 6.716 1.00 65.00 195 GLN A CA 1
ATOM 1613 C C . GLN A 1 195 ? -15.763 20.310 5.895 1.00 65.00 195 GLN A C 1
ATOM 1615 O O . GLN A 1 195 ? -15.670 20.330 4.666 1.00 65.00 195 GLN A O 1
ATOM 1620 N N . THR A 1 196 ? -16.185 19.236 6.563 1.00 65.31 196 THR A N 1
ATOM 1621 C CA . THR A 1 196 ? -16.778 18.077 5.893 1.00 65.31 196 THR A CA 1
ATOM 1622 C C . THR A 1 196 ? -18.118 18.471 5.292 1.00 65.31 196 THR A C 1
ATOM 1624 O O . THR A 1 196 ? -18.825 19.331 5.821 1.00 65.31 196 THR A O 1
ATOM 1627 N N . LEU A 1 197 ? -18.463 17.845 4.169 1.00 67.31 197 LEU A N 1
ATOM 1628 C CA . LEU A 1 197 ? -19.794 18.008 3.604 1.00 67.31 197 LEU A CA 1
ATOM 1629 C C . LEU A 1 197 ? -20.840 17.459 4.591 1.00 67.31 197 LEU A C 1
ATOM 1631 O O . LEU A 1 197 ? -20.542 16.501 5.314 1.00 67.31 197 LEU A O 1
ATOM 1635 N N . PRO A 1 198 ? -22.040 18.065 4.652 1.00 65.25 198 PRO A N 1
ATOM 1636 C CA . PRO A 1 198 ? -23.163 17.485 5.375 1.00 65.25 198 PRO A CA 1
ATOM 1637 C C . PRO A 1 198 ? -23.399 16.051 4.899 1.00 65.25 198 PRO A C 1
ATOM 1639 O O . PRO A 1 198 ? -23.252 15.769 3.713 1.00 65.25 198 PRO A O 1
ATOM 1642 N N . VAL A 1 199 ? -23.747 15.162 5.828 1.00 58.06 199 VAL A N 1
ATOM 1643 C CA . VAL A 1 199 ? -24.159 13.792 5.500 1.00 58.06 199 VAL A CA 1
ATOM 1644 C C . VAL A 1 199 ? -25.407 13.889 4.619 1.00 58.06 199 VAL A C 1
ATOM 1646 O O . VAL A 1 199 ? -26.368 14.550 5.019 1.00 58.06 199 VAL A O 1
ATOM 1649 N N . ASP A 1 200 ? -25.383 13.305 3.419 1.00 62.22 200 ASP A N 1
ATOM 1650 C CA . ASP A 1 200 ? -26.556 13.303 2.544 1.00 62.22 200 ASP A CA 1
ATOM 1651 C C . ASP A 1 200 ? -27.644 12.421 3.182 1.00 62.22 200 ASP A C 1
ATOM 1653 O O . ASP A 1 200 ? -27.351 11.374 3.759 1.00 62.22 200 ASP A O 1
ATOM 1657 N N . GLU A 1 201 ? -28.924 12.800 3.063 1.00 55.41 201 GLU A N 1
ATOM 1658 C CA . GLU A 1 201 ? -30.067 12.052 3.639 1.00 55.41 201 GLU A CA 1
ATOM 1659 C C . GLU A 1 201 ? -30.161 10.586 3.143 1.00 55.41 201 GLU A C 1
ATOM 1661 O O . GLU A 1 201 ? -30.924 9.782 3.679 1.00 55.41 201 GLU A O 1
ATOM 1666 N N . LEU A 1 202 ? -29.373 10.214 2.129 1.00 55.06 202 LEU A N 1
ATOM 1667 C CA . LEU A 1 202 ? -29.256 8.860 1.584 1.00 55.06 202 LEU A CA 1
ATOM 1668 C C . LEU A 1 202 ? -28.261 7.961 2.349 1.00 55.06 202 LEU A C 1
ATOM 1670 O O . LEU A 1 202 ? -28.335 6.742 2.197 1.00 55.06 202 LEU A O 1
ATOM 1674 N N . ASP A 1 203 ? -27.390 8.526 3.193 1.00 52.38 203 ASP A N 1
ATOM 1675 C CA . ASP A 1 203 ? -26.363 7.797 3.960 1.00 52.38 203 ASP A CA 1
ATOM 1676 C C . ASP A 1 203 ? -26.883 7.248 5.309 1.00 52.38 203 ASP A C 1
ATOM 1678 O O . ASP A 1 203 ? -26.228 6.431 5.968 1.00 52.38 203 ASP A O 1
ATOM 1682 N N . GLU A 1 204 ? -28.088 7.652 5.733 1.00 48.22 204 GLU A N 1
ATOM 1683 C CA . GLU A 1 204 ? -28.677 7.270 7.025 1.00 48.22 204 GLU A CA 1
ATOM 1684 C C . GLU A 1 204 ? -28.905 5.759 7.263 1.00 48.22 204 GLU A C 1
ATOM 1686 O O . GLU A 1 204 ? -28.700 5.316 8.401 1.00 48.22 204 GLU A O 1
ATOM 1691 N N . PRO A 1 205 ? -29.280 4.902 6.286 1.00 44.44 205 PRO A N 1
ATOM 1692 C CA . PRO A 1 205 ? -29.598 3.512 6.612 1.00 44.44 205 PRO A CA 1
ATOM 1693 C C . PRO A 1 205 ? -28.367 2.676 7.008 1.00 44.44 205 PRO A C 1
ATOM 1695 O O . PRO A 1 205 ? -28.535 1.625 7.629 1.00 44.44 205 PRO A O 1
ATOM 1698 N N . MET A 1 206 ? -27.140 3.132 6.724 1.00 42.94 206 MET A N 1
ATOM 1699 C CA . MET A 1 206 ? -25.899 2.409 7.057 1.00 42.94 206 MET A CA 1
ATOM 1700 C C . MET A 1 206 ? -25.352 2.720 8.461 1.00 42.94 206 MET A C 1
ATOM 1702 O O . MET A 1 206 ? -24.573 1.941 9.011 1.00 42.94 206 MET A O 1
ATOM 1706 N N . LEU A 1 207 ? -25.783 3.824 9.082 1.00 45.97 207 LEU A N 1
ATOM 1707 C CA . LEU A 1 207 ? -25.333 4.249 10.417 1.00 45.97 207 LEU A CA 1
ATOM 1708 C C . LEU A 1 207 ? -26.021 3.502 11.570 1.00 45.97 207 LEU A C 1
ATOM 1710 O O . LEU A 1 207 ? -25.516 3.501 12.691 1.00 45.97 207 LEU A O 1
ATOM 1714 N N . SER A 1 208 ? -27.147 2.835 11.307 1.00 41.16 208 SER A N 1
ATOM 1715 C CA . SER A 1 208 ? -27.934 2.139 12.335 1.00 41.16 208 SER A CA 1
ATOM 1716 C C . SER A 1 208 ? -27.377 0.767 12.750 1.00 41.16 208 SER A C 1
ATOM 1718 O O . SER A 1 208 ? -27.809 0.212 13.760 1.00 41.16 208 SER A O 1
ATOM 1720 N N . THR A 1 209 ? -26.412 0.215 12.004 1.00 42.25 209 THR A N 1
ATOM 1721 C CA . THR A 1 209 ? -25.898 -1.152 12.215 1.00 42.25 209 THR A CA 1
ATOM 1722 C C . THR A 1 209 ? -24.552 -1.225 12.934 1.00 42.25 209 THR A C 1
ATOM 1724 O O . THR A 1 209 ? -24.097 -2.327 13.242 1.00 42.25 209 THR A O 1
ATOM 1727 N N . LEU A 1 210 ? -23.899 -0.095 13.219 1.00 44.12 210 LEU A N 1
ATOM 1728 C CA . LEU A 1 210 ? -22.656 -0.093 13.992 1.00 44.12 210 LEU A CA 1
ATOM 1729 C C . LEU A 1 210 ? -22.975 -0.100 15.497 1.00 44.12 210 LEU A C 1
ATOM 1731 O O . LEU A 1 210 ? -23.713 0.771 15.963 1.00 44.12 210 LEU A O 1
ATOM 1735 N N . PRO A 1 211 ? -22.433 -1.050 16.284 1.00 44.62 211 PRO A N 1
ATOM 1736 C CA . PRO A 1 211 ? -22.555 -1.002 17.734 1.00 44.62 211 PRO A CA 1
ATOM 1737 C C . PRO A 1 211 ? -21.936 0.302 18.242 1.00 44.62 211 PRO A C 1
ATOM 1739 O O . PRO A 1 211 ? -20.772 0.588 17.951 1.00 44.62 211 PRO A O 1
ATOM 1742 N N . LYS A 1 212 ? -22.701 1.092 19.003 1.00 38.47 212 LYS A N 1
ATOM 1743 C CA . LYS A 1 212 ? -22.150 2.251 19.714 1.00 38.47 212 LYS A CA 1
ATOM 1744 C C . LYS A 1 212 ? -20.982 1.782 20.596 1.00 38.47 212 LYS A C 1
ATOM 1746 O O . LYS A 1 212 ? -21.145 0.801 21.327 1.00 38.47 212 LYS A O 1
ATOM 1751 N N . PRO A 1 213 ? -19.813 2.441 20.554 1.00 42.25 213 PRO A N 1
ATOM 1752 C CA . PRO A 1 213 ? -18.711 2.088 21.433 1.00 42.25 213 PRO A CA 1
ATOM 1753 C C . PRO A 1 213 ? -19.100 2.402 22.884 1.00 42.25 213 PRO A C 1
ATOM 1755 O O . PRO A 1 213 ? -19.396 3.545 23.226 1.00 42.25 213 PRO A O 1
ATOM 1758 N N . ALA A 1 214 ? -19.049 1.387 23.751 1.00 40.34 214 ALA A N 1
ATOM 1759 C CA . ALA A 1 214 ? -19.381 1.474 25.181 1.00 40.34 214 ALA A CA 1
ATOM 1760 C C . ALA A 1 214 ? -18.586 2.554 25.953 1.00 40.34 214 ALA A C 1
ATOM 1762 O O . ALA A 1 214 ? -18.977 2.970 27.040 1.00 40.34 214 ALA A O 1
ATOM 1763 N N . MET A 1 215 ? -17.482 3.035 25.376 1.00 43.00 215 MET A N 1
ATOM 1764 C CA . MET A 1 215 ? -16.645 4.106 25.920 1.00 43.00 215 MET A CA 1
ATOM 1765 C C . MET A 1 215 ? -17.360 5.466 25.978 1.00 43.00 215 MET A C 1
ATOM 1767 O O . MET A 1 215 ? -17.074 6.254 26.876 1.00 43.00 215 MET A O 1
ATOM 1771 N N . GLN A 1 216 ? -18.286 5.751 25.052 1.00 45.66 216 GLN A N 1
ATOM 1772 C CA . GLN A 1 216 ? -19.017 7.027 25.042 1.00 45.66 216 GLN A CA 1
ATOM 1773 C C . GLN A 1 216 ? -20.074 7.090 26.150 1.00 45.66 216 GLN A C 1
ATOM 1775 O O . GLN A 1 216 ? -20.175 8.110 26.823 1.00 45.66 216 GLN A O 1
ATOM 1780 N N . GLU A 1 217 ? -20.770 5.983 26.431 1.00 48.59 217 GLU A N 1
ATOM 1781 C CA . GLU A 1 217 ? -21.733 5.923 27.541 1.00 48.59 217 GLU A CA 1
ATOM 1782 C C . GLU A 1 217 ? -21.050 6.060 28.907 1.00 48.59 217 GLU A C 1
ATOM 1784 O O . GLU A 1 217 ? -21.600 6.687 29.807 1.00 48.59 217 GLU A O 1
ATOM 1789 N N . GLN A 1 218 ? -19.836 5.522 29.071 1.00 46.38 218 GLN A N 1
ATOM 1790 C CA . GLN A 1 218 ? -19.086 5.667 30.323 1.00 46.38 218 GLN A CA 1
ATOM 1791 C C . GLN A 1 218 ? -18.590 7.101 30.543 1.00 46.38 218 GLN A C 1
ATOM 1793 O O . GLN A 1 218 ? -18.626 7.582 31.672 1.00 46.38 218 GLN A O 1
ATOM 1798 N N . ALA A 1 219 ? -18.169 7.797 29.482 1.00 47.06 219 ALA A N 1
ATOM 1799 C CA . ALA A 1 219 ? -17.748 9.196 29.566 1.00 47.06 219 ALA A CA 1
ATOM 1800 C C . ALA A 1 219 ? -18.926 10.142 29.862 1.00 47.06 219 ALA A C 1
ATOM 1802 O O . ALA A 1 219 ? -18.787 11.040 30.688 1.00 47.06 219 ALA A O 1
ATOM 1803 N N . GLU A 1 220 ? -20.093 9.899 29.256 1.00 52.81 220 GLU A N 1
ATOM 1804 C CA . GLU A 1 220 ? -21.320 10.667 29.517 1.00 52.81 220 GLU A CA 1
ATOM 1805 C C . GLU A 1 220 ? -21.879 10.407 30.928 1.00 52.81 220 GLU A C 1
ATOM 1807 O O . GLU A 1 220 ? -22.336 11.331 31.604 1.00 52.81 220 GLU A O 1
ATOM 1812 N N . GLN A 1 221 ? -21.797 9.164 31.418 1.00 50.31 221 GLN A N 1
ATOM 1813 C CA . GLN A 1 221 ? -22.179 8.830 32.794 1.00 50.31 221 GLN A CA 1
ATOM 1814 C C . GLN A 1 221 ? -21.224 9.451 33.821 1.00 50.31 221 GLN A C 1
ATOM 1816 O O . GLN A 1 221 ? -21.686 9.934 34.848 1.00 50.31 221 GLN A O 1
ATOM 1821 N N . LEU A 1 222 ? -19.918 9.499 33.543 1.00 52.00 222 LEU A N 1
ATOM 1822 C CA . LEU A 1 222 ? -18.942 10.164 34.413 1.00 52.00 222 LEU A CA 1
ATOM 1823 C C . LEU A 1 222 ? -19.151 11.684 34.461 1.00 52.00 222 LEU A C 1
ATOM 1825 O O . LEU A 1 222 ? -19.103 12.253 35.548 1.00 52.00 222 LEU A O 1
ATOM 1829 N N . SER A 1 223 ? -19.465 12.331 33.331 1.00 53.84 223 SER A N 1
ATOM 1830 C CA . SER A 1 223 ? -19.747 13.775 33.318 1.00 53.84 223 SER A CA 1
ATOM 1831 C C . SER A 1 223 ? -21.029 14.142 34.070 1.00 53.84 223 SER A C 1
ATOM 1833 O O . SER A 1 223 ? -21.078 15.175 34.728 1.00 53.84 223 SER A O 1
ATOM 1835 N N . LEU A 1 224 ? -22.058 13.288 34.016 1.00 54.91 224 LEU A N 1
ATOM 1836 C CA . LEU A 1 224 ? -23.313 13.518 34.741 1.00 54.91 224 LEU A CA 1
ATOM 1837 C C . LEU A 1 224 ? -23.159 13.327 36.256 1.00 54.91 224 LEU A C 1
ATOM 1839 O O . LEU A 1 224 ? -23.836 14.003 37.022 1.00 54.91 224 LEU A O 1
ATOM 1843 N N . VAL A 1 225 ? -22.269 12.430 36.692 1.00 54.94 225 VAL A N 1
ATOM 1844 C CA . VAL A 1 225 ? -22.004 12.199 38.122 1.00 54.94 225 VAL A CA 1
ATOM 1845 C C . VAL A 1 225 ? -21.176 13.344 38.722 1.00 54.94 225 VAL A C 1
ATOM 1847 O O . VAL A 1 225 ? -21.465 13.779 39.837 1.00 54.94 225 VAL A O 1
ATOM 1850 N N . GLU A 1 226 ? -20.212 13.897 37.976 1.00 53.44 226 GLU A N 1
ATOM 1851 C CA . GLU A 1 226 ? -19.432 15.066 38.420 1.00 53.44 226 GLU A CA 1
ATOM 1852 C C . GLU A 1 226 ? -20.282 16.345 38.543 1.00 53.44 226 GLU A C 1
ATOM 1854 O O . GLU A 1 226 ? -20.049 17.146 39.449 1.00 53.44 226 GLU A O 1
ATOM 1859 N N . GLU A 1 227 ? -21.300 16.533 37.695 1.00 52.78 227 GLU A N 1
ATOM 1860 C CA . GLU A 1 227 ? -22.229 17.667 37.824 1.00 52.78 227 GLU A CA 1
ATOM 1861 C C . GLU A 1 227 ? -23.170 17.535 39.031 1.00 52.78 227 GLU A C 1
ATOM 1863 O O . GLU A 1 227 ? -23.541 18.548 39.629 1.00 52.78 227 GLU A O 1
ATOM 1868 N N . THR A 1 228 ? -23.533 16.312 39.433 1.00 55.16 228 THR A N 1
ATOM 1869 C CA . THR A 1 228 ? -24.401 16.095 40.603 1.00 55.16 228 THR A CA 1
ATOM 1870 C C . THR A 1 228 ? -23.675 16.258 41.938 1.00 55.16 228 THR A C 1
ATOM 1872 O O . THR A 1 228 ? -24.261 16.811 42.864 1.00 55.16 228 THR A O 1
ATOM 1875 N N . ASP A 1 229 ? -22.397 15.870 42.025 1.00 50.75 229 ASP A N 1
ATOM 1876 C CA . ASP A 1 229 ? -21.583 16.020 43.247 1.00 50.75 229 ASP A CA 1
ATOM 1877 C C . ASP A 1 229 ? -21.120 17.471 43.487 1.00 50.75 229 ASP A C 1
ATOM 1879 O O . ASP A 1 229 ? -20.714 17.826 44.591 1.00 50.75 229 ASP A O 1
ATOM 1883 N N . ALA A 1 230 ? -21.187 18.339 42.472 1.00 53.47 230 ALA A N 1
ATOM 1884 C CA . ALA A 1 230 ? -20.862 19.762 42.600 1.00 53.47 230 ALA A CA 1
ATOM 1885 C C . ALA A 1 230 ? -22.039 20.627 43.104 1.00 53.47 230 ALA A C 1
ATOM 1887 O O . ALA A 1 230 ? -21.870 21.836 43.295 1.00 53.47 230 ALA A O 1
ATOM 1888 N N . MET A 1 231 ? -23.229 20.037 43.285 1.00 51.53 231 MET A N 1
ATOM 1889 C CA . MET A 1 231 ? -24.456 20.730 43.703 1.00 51.53 231 MET A CA 1
ATOM 1890 C C . MET A 1 231 ? -24.998 20.324 45.089 1.00 51.53 231 MET A C 1
ATOM 1892 O O . MET A 1 231 ? -26.005 20.903 45.508 1.00 51.53 231 MET A O 1
ATOM 1896 N N . GLU A 1 232 ? -24.342 19.410 45.814 1.00 44.25 232 GLU A N 1
ATOM 1897 C CA . GLU A 1 232 ? -24.564 19.158 47.258 1.00 44.25 232 GLU A CA 1
ATOM 1898 C C . GLU A 1 232 ? -23.511 19.854 48.138 1.00 44.25 232 GLU A C 1
ATOM 1900 O O . GLU A 1 232 ? -23.897 20.327 49.236 1.00 44.25 232 GLU A O 1
#